Protein AF-A0A813JYN5-F1 (afdb_monomer_lite)

Foldseek 3Di:
DDDDDDDDDDDDDDDDPDPDDDDPPPPVVVQVPADPVRVVVVVVVVVVVVVVVVVVVVVLVVVLCDLQQDPPRDGQAADDLVLLLVVLLLVLVLLCVQPVDPVCSDLVNVVVVLPPVVPQWHALVSVVCCVCPVSVQDCVRQNPSSSSNNQCNLPVVSPNIHHPVSSVVSNVSNVVVCVVVPCVVVVVVVVVVVVVVVVVVVVVVVVVVVVVVVVVVVVVVVVVVVVVVVVVVVVVVVVVVPPDDDDDPDDDDD

Sequence (254 aa):
MEVTVLPKSQGHPFQLPNLSSHGRASSALQSEFSSPGRRALLRKREKSMKMSAQLKAESRERLNHRLFEGADGQTPRVATLTEVEHVAELLQRRTNEIILDPRARGWYKMFVNLDDDCSGKITYWELEDMVRNELALPRNQFPDEQLQAIWRALDADKSGLISCGEFGHFMRMGLKSTAVASNWKQKAFKASQARAAQIREERFRLQADRNSSMETDMASKRNNASTMHSVSVGQMSSRSSDKQAWRSPRAYIF

Structure (mmCIF, N/CA/C/O backbone):
data_AF-A0A813JYN5-F1
#
_entry.id   AF-A0A813JYN5-F1
#
loop_
_atom_site.group_PDB
_atom_site.id
_atom_site.type_symbol
_atom_site.label_atom_id
_atom_site.label_alt_id
_atom_site.label_comp_id
_atom_site.label_asym_id
_atom_site.label_entity_id
_atom_site.label_seq_id
_atom_site.pdbx_PDB_ins_code
_atom_site.Cartn_x
_atom_site.Cartn_y
_atom_site.Cartn_z
_atom_site.occupancy
_atom_site.B_iso_or_equiv
_atom_site.auth_seq_id
_atom_site.auth_comp_id
_atom_site.auth_asym_id
_atom_site.auth_atom_id
_atom_site.pdbx_PDB_model_num
ATOM 1 N N . MET A 1 1 ? -44.390 -63.483 -48.215 1.00 48.44 1 MET A N 1
ATOM 2 C CA . MET A 1 1 ? -43.057 -63.056 -47.748 1.00 48.44 1 MET A CA 1
ATOM 3 C C . MET A 1 1 ? -42.826 -61.691 -48.346 1.00 48.44 1 MET A C 1
ATOM 5 O O . MET A 1 1 ? -42.470 -61.614 -49.510 1.00 48.44 1 MET A O 1
ATOM 9 N N . GLU A 1 2 ? -43.137 -60.633 -47.608 1.00 36.47 2 GLU A N 1
ATOM 10 C CA . GLU A 1 2 ? -42.970 -59.275 -48.117 1.00 36.47 2 GLU A CA 1
ATOM 11 C C . GLU A 1 2 ? -42.461 -58.372 -47.005 1.00 36.47 2 GLU A C 1
ATOM 13 O O . GLU A 1 2 ? -42.938 -58.397 -45.871 1.00 36.47 2 GLU A O 1
ATOM 18 N N . VAL A 1 3 ? -41.395 -57.670 -47.358 1.00 47.09 3 VAL A N 1
ATOM 19 C CA . VAL A 1 3 ? -40.555 -56.839 -46.514 1.00 47.09 3 VAL A CA 1
ATOM 20 C C . VAL A 1 3 ? -41.171 -55.447 -46.531 1.00 47.09 3 VAL A C 1
ATOM 22 O O . VAL A 1 3 ? -41.060 -54.746 -47.534 1.00 47.09 3 VAL A O 1
ATOM 25 N N . THR A 1 4 ? -41.838 -55.040 -45.451 1.00 42.31 4 THR A N 1
ATOM 26 C CA . THR A 1 4 ? -42.444 -53.704 -45.390 1.00 42.31 4 THR A CA 1
ATOM 27 C C . THR A 1 4 ? -41.471 -52.703 -44.780 1.00 42.31 4 THR A C 1
ATOM 29 O O . THR A 1 4 ? -41.137 -52.734 -43.597 1.00 42.31 4 THR A O 1
ATOM 32 N N . VAL A 1 5 ? -41.005 -51.830 -45.663 1.00 46.91 5 VAL A N 1
ATOM 33 C CA . VAL A 1 5 ? -40.042 -50.749 -45.481 1.00 46.91 5 VAL A CA 1
ATOM 34 C C . VAL A 1 5 ? -40.656 -49.604 -44.658 1.00 46.91 5 VAL A C 1
ATOM 36 O O . VAL A 1 5 ? -41.757 -49.143 -44.949 1.00 46.91 5 VAL A O 1
ATOM 39 N N . LEU A 1 6 ? -39.925 -49.122 -43.648 1.00 46.25 6 LEU A N 1
ATOM 40 C CA . LEU A 1 6 ? -40.243 -47.921 -42.859 1.00 46.25 6 LEU A CA 1
ATOM 41 C C . LEU A 1 6 ? -40.108 -46.637 -43.708 1.00 46.25 6 LEU A C 1
ATOM 43 O O . LEU A 1 6 ? -39.072 -46.460 -44.358 1.00 46.25 6 LEU A O 1
ATOM 47 N N . PRO A 1 7 ? -41.069 -45.692 -43.669 1.00 50.22 7 PRO A N 1
ATOM 48 C CA . PRO A 1 7 ? -40.918 -44.408 -44.341 1.00 50.22 7 PRO A CA 1
ATOM 49 C C . PRO A 1 7 ? -40.158 -43.377 -43.489 1.00 50.22 7 PRO A C 1
ATOM 51 O O . PRO A 1 7 ? -40.352 -43.239 -42.281 1.00 50.22 7 PRO A O 1
ATOM 54 N N . LYS A 1 8 ? -39.294 -42.623 -44.177 1.00 41.41 8 LYS A N 1
ATOM 55 C CA . LYS A 1 8 ? -38.496 -41.490 -43.690 1.00 41.41 8 LYS A CA 1
ATOM 56 C C . LYS A 1 8 ? -39.400 -40.329 -43.248 1.00 41.41 8 LYS A C 1
ATOM 58 O O . LYS A 1 8 ? -40.137 -39.794 -44.072 1.00 41.41 8 LYS A O 1
ATOM 63 N N . SER A 1 9 ? -39.271 -39.882 -41.997 1.00 42.84 9 SER A N 1
ATOM 64 C CA . SER A 1 9 ? -39.820 -38.599 -41.532 1.00 42.84 9 SER A CA 1
ATOM 65 C C . SER A 1 9 ? -38.745 -37.518 -41.609 1.00 42.84 9 SER A C 1
ATOM 67 O O . SER A 1 9 ? -37.647 -37.672 -41.077 1.00 42.84 9 SER A O 1
ATOM 69 N N . GLN A 1 10 ? -39.077 -36.441 -42.311 1.00 43.34 10 GLN A N 1
ATOM 70 C CA . GLN A 1 10 ? -38.223 -35.299 -42.604 1.00 43.34 10 GLN A CA 1
ATOM 71 C C . GLN A 1 10 ? -37.888 -34.495 -41.339 1.00 43.34 10 GLN A C 1
ATOM 73 O O . GLN A 1 10 ? -38.741 -34.274 -40.481 1.00 43.34 10 GLN A O 1
ATOM 78 N N . GLY A 1 11 ? -36.632 -34.054 -41.237 1.00 37.22 11 GLY A N 1
ATOM 79 C CA . GLY A 1 11 ? -36.165 -33.159 -40.186 1.00 37.22 11 GLY A CA 1
ATOM 80 C C . GLY A 1 11 ? -36.547 -31.711 -40.481 1.00 37.22 11 GLY A C 1
ATOM 81 O O . GLY A 1 11 ? -36.094 -31.140 -41.470 1.00 37.22 11 GLY A O 1
ATOM 82 N N . HIS A 1 12 ? -37.332 -31.110 -39.589 1.00 44.19 12 HIS A N 1
ATOM 83 C CA . HIS A 1 12 ? -37.412 -29.659 -39.438 1.00 44.19 12 HIS A CA 1
ATOM 84 C C . HIS A 1 12 ? -36.363 -29.206 -38.406 1.00 44.19 12 HIS A C 1
ATOM 86 O O . HIS A 1 12 ? -36.258 -29.828 -37.346 1.00 44.19 12 HIS A O 1
ATOM 92 N N . PRO A 1 13 ? -35.578 -28.145 -38.672 1.00 41.09 13 PRO A N 1
ATOM 93 C CA . PRO A 1 13 ? -34.574 -27.668 -37.731 1.00 41.09 13 PRO A CA 1
ATOM 94 C C . PRO A 1 13 ? -35.253 -26.983 -36.541 1.00 41.09 13 PRO A C 1
ATOM 96 O O . PRO A 1 13 ? -35.897 -25.945 -36.682 1.00 41.09 13 PRO A O 1
ATOM 99 N N . PHE A 1 14 ? -35.098 -27.576 -35.357 1.00 37.72 14 PHE A N 1
ATOM 100 C CA . PHE A 1 14 ? -35.509 -26.987 -34.087 1.00 37.72 14 PHE A CA 1
ATOM 101 C C . PHE A 1 14 ? -34.588 -25.797 -33.793 1.00 37.72 14 PHE A C 1
ATOM 103 O O . PHE A 1 14 ? -33.414 -25.951 -33.452 1.00 37.72 14 PHE A O 1
ATOM 110 N N . GLN A 1 15 ? -35.107 -24.594 -34.003 1.00 38.34 15 GLN A N 1
ATOM 111 C CA . GLN A 1 15 ? -34.400 -23.347 -33.762 1.00 38.34 15 GLN A CA 1
ATOM 112 C C . GLN A 1 15 ? -34.325 -23.117 -32.247 1.00 38.34 15 GLN A C 1
ATOM 114 O O . GLN A 1 15 ? -35.337 -22.868 -31.594 1.00 38.34 15 GLN A O 1
ATOM 119 N N . LEU A 1 16 ? -33.129 -23.260 -31.672 1.00 40.00 16 LEU A N 1
ATOM 120 C CA . LEU A 1 16 ? -32.879 -22.978 -30.258 1.00 40.00 16 LEU A CA 1
ATOM 121 C C . LEU A 1 16 ? -33.075 -21.474 -29.994 1.00 40.00 16 LEU A C 1
ATOM 123 O O . LEU A 1 16 ? -32.484 -20.661 -30.714 1.00 40.00 16 LEU A O 1
ATOM 127 N N . PRO A 1 17 ? -33.847 -21.063 -28.973 1.00 37.84 17 PRO A N 1
ATOM 128 C CA . PRO A 1 17 ? -33.894 -19.666 -28.583 1.00 37.84 17 PRO A CA 1
ATOM 129 C C . PRO A 1 17 ? -32.545 -19.246 -27.986 1.00 37.84 17 PRO A C 1
ATOM 131 O O . PRO A 1 17 ? -32.031 -19.834 -27.035 1.00 37.84 17 PRO A O 1
ATOM 134 N N . ASN A 1 18 ? -31.985 -18.207 -28.597 1.00 36.59 18 ASN A N 1
ATOM 135 C CA . ASN A 1 18 ? -30.793 -17.473 -28.200 1.00 36.59 18 ASN A CA 1
ATOM 136 C C . ASN A 1 18 ? -30.933 -16.946 -26.758 1.00 36.59 18 ASN A C 1
ATOM 138 O O . ASN A 1 18 ? -31.608 -15.946 -26.522 1.00 36.59 18 ASN A O 1
ATOM 142 N N . LEU A 1 19 ? -30.294 -17.612 -25.793 1.00 36.47 19 LEU A N 1
ATOM 143 C CA . LEU A 1 19 ? -30.112 -17.101 -24.433 1.00 36.47 19 LEU A CA 1
ATOM 144 C C . LEU A 1 19 ? -28.848 -16.239 -24.389 1.00 36.47 19 LEU A C 1
ATOM 146 O O . LEU A 1 19 ? -27.790 -16.664 -23.928 1.00 36.47 19 LEU A O 1
ATOM 150 N N . SER A 1 20 ? -28.974 -15.006 -24.874 1.00 42.53 20 SER A N 1
ATOM 151 C CA . SER A 1 20 ? -28.031 -13.934 -24.579 1.00 42.53 20 SER A CA 1
ATOM 152 C C . SER A 1 20 ? -28.753 -12.821 -23.832 1.00 42.53 20 SER A C 1
ATOM 154 O O . SER A 1 20 ? -29.852 -12.409 -24.202 1.00 42.53 20 SER A O 1
ATOM 156 N N . SER A 1 21 ? -28.079 -12.322 -22.797 1.00 47.38 21 SER A N 1
ATOM 157 C CA . SER A 1 21 ? -28.520 -11.343 -21.802 1.00 47.38 21 SER A CA 1
ATOM 158 C C . SER A 1 21 ? -29.489 -11.907 -20.761 1.00 47.38 21 SER A C 1
ATOM 160 O O . SER A 1 21 ? -30.590 -12.294 -21.101 1.00 47.38 21 SER A O 1
ATOM 162 N N . HIS A 1 22 ? -29.074 -11.938 -19.490 1.00 42.53 22 HIS A N 1
ATOM 163 C CA . HIS A 1 22 ? -29.887 -11.668 -18.285 1.00 42.53 22 HIS A CA 1
ATOM 164 C C . HIS A 1 22 ? -29.014 -11.902 -17.037 1.00 42.53 22 HIS A C 1
ATOM 166 O O . HIS A 1 22 ? -29.132 -12.897 -16.331 1.00 42.53 22 HIS A O 1
ATOM 172 N N . GLY A 1 23 ? -28.092 -10.969 -16.773 1.00 41.44 23 GLY A N 1
ATOM 173 C CA . GLY A 1 23 ? -27.209 -11.006 -15.596 1.00 41.44 23 GLY A CA 1
ATOM 174 C C . GLY A 1 23 ? -27.551 -10.002 -14.490 1.00 41.44 23 GLY A C 1
ATOM 175 O O . GLY A 1 23 ? -26.866 -9.971 -13.475 1.00 41.44 23 GLY A O 1
ATOM 176 N N . ARG A 1 24 ? -28.575 -9.151 -14.657 1.00 43.12 24 ARG A N 1
ATOM 177 C CA . ARG A 1 24 ? -28.886 -8.087 -13.675 1.00 43.12 24 ARG A CA 1
ATOM 178 C C . ARG A 1 24 ? -30.351 -7.972 -13.236 1.00 43.12 24 ARG A C 1
ATOM 180 O O . ARG A 1 24 ? -30.615 -7.246 -12.288 1.00 43.12 24 ARG A O 1
ATOM 187 N N . ALA A 1 25 ? -31.282 -8.718 -13.835 1.00 39.19 25 ALA A N 1
ATOM 188 C CA . ALA A 1 25 ? -32.714 -8.631 -13.506 1.00 39.19 25 ALA A CA 1
ATOM 189 C C . ALA A 1 25 ? -33.228 -9.705 -12.514 1.00 39.19 25 ALA A C 1
ATOM 191 O O . ALA A 1 25 ? -34.355 -9.608 -12.039 1.00 39.19 25 ALA A O 1
ATOM 192 N N . SER A 1 26 ? -32.423 -10.715 -12.154 1.00 49.56 26 SER A N 1
ATOM 193 C CA . SER A 1 26 ? -32.916 -11.883 -11.391 1.00 49.56 26 SER A CA 1
ATOM 194 C C . SER A 1 26 ? -33.069 -11.686 -9.877 1.00 49.56 26 SER A C 1
ATOM 196 O O . SER A 1 26 ? -33.743 -12.486 -9.237 1.00 49.56 26 SER A O 1
ATOM 198 N N . SER A 1 27 ? -32.468 -10.654 -9.277 1.00 50.06 27 SER A N 1
ATOM 199 C CA . SER A 1 27 ? -32.518 -10.464 -7.814 1.00 50.06 27 SER A CA 1
ATOM 200 C C . SER A 1 27 ? -33.866 -9.898 -7.338 1.00 50.06 27 SER A C 1
ATOM 202 O O . SER A 1 27 ? -34.451 -10.391 -6.375 1.00 50.06 27 SER A O 1
ATOM 204 N N . ALA A 1 28 ? -34.409 -8.910 -8.058 1.00 47.31 28 ALA A N 1
ATOM 205 C CA . ALA A 1 28 ? -35.655 -8.238 -7.683 1.00 47.31 28 ALA A CA 1
ATOM 206 C C . ALA A 1 28 ? -36.893 -9.140 -7.863 1.00 47.31 28 ALA A C 1
ATOM 208 O O . ALA A 1 28 ? -37.736 -9.211 -6.968 1.00 47.31 28 ALA A O 1
ATOM 209 N N . LEU A 1 29 ? -36.953 -9.909 -8.957 1.00 44.16 29 LEU A N 1
ATOM 210 C CA . LEU A 1 29 ? -38.093 -10.778 -9.284 1.00 44.16 29 LEU A CA 1
ATOM 211 C C . LEU A 1 29 ? -38.190 -12.038 -8.402 1.00 44.16 29 LEU A C 1
ATOM 213 O O . LEU A 1 29 ? -39.269 -12.598 -8.245 1.00 44.16 29 LEU A O 1
ATOM 217 N N . GLN A 1 30 ? -37.101 -12.473 -7.755 1.00 52.44 30 GLN A N 1
ATOM 218 C CA . GLN A 1 30 ? -37.152 -13.583 -6.786 1.00 52.44 30 GLN A CA 1
ATOM 219 C C . GLN A 1 30 ? -37.757 -13.182 -5.431 1.00 52.44 30 GLN A C 1
ATOM 221 O O . GLN A 1 30 ? -38.152 -14.052 -4.650 1.00 52.44 30 GLN A O 1
ATOM 226 N N . SER A 1 31 ? -37.821 -11.881 -5.130 1.00 53.69 31 SER A N 1
ATOM 227 C CA . SER A 1 31 ? -38.321 -11.379 -3.847 1.00 53.69 31 SER A CA 1
ATOM 228 C C . SER A 1 31 ? -39.855 -11.362 -3.758 1.00 53.69 31 SER A C 1
ATOM 230 O O . SER A 1 31 ? -40.397 -11.565 -2.668 1.00 53.69 31 SER A O 1
ATOM 232 N N . GLU A 1 32 ? -40.547 -11.207 -4.894 1.00 53.12 32 GLU A N 1
ATOM 233 C CA . GLU A 1 32 ? -42.015 -11.165 -4.974 1.00 53.12 32 GLU A CA 1
ATOM 234 C C . GLU A 1 32 ? -42.666 -12.545 -4.790 1.00 53.12 32 GLU A C 1
ATOM 236 O O . GLU A 1 32 ? -43.748 -12.637 -4.218 1.00 53.12 32 GLU A O 1
ATOM 241 N N . PHE A 1 33 ? -41.966 -13.629 -5.144 1.00 55.62 33 PHE A N 1
ATOM 242 C CA . PHE A 1 33 ? -42.436 -15.018 -4.990 1.00 55.62 33 PHE A CA 1
ATOM 243 C C . PHE A 1 33 ? -41.867 -15.735 -3.750 1.00 55.62 33 PHE A C 1
ATOM 245 O O . PHE A 1 33 ? -41.884 -16.963 -3.644 1.00 55.62 33 PHE A O 1
ATOM 252 N N . SER A 1 34 ? -41.318 -14.985 -2.794 1.00 69.62 34 SER A N 1
ATOM 253 C CA . SER A 1 34 ? -40.669 -15.540 -1.605 1.00 69.62 34 SER A CA 1
ATOM 254 C C . SER A 1 34 ? -41.696 -15.846 -0.506 1.00 69.62 34 SER A C 1
ATOM 256 O O . SER A 1 34 ? -42.469 -14.972 -0.112 1.00 69.62 34 SER A O 1
ATOM 258 N N . SER A 1 35 ? -41.709 -17.080 0.017 1.00 83.69 35 SER A N 1
ATOM 259 C CA . SER A 1 35 ? -42.654 -17.487 1.070 1.00 83.69 35 SER A CA 1
ATOM 260 C C . SER A 1 35 ? -42.535 -16.602 2.325 1.00 83.69 35 SER A C 1
ATOM 262 O O . SER A 1 35 ? -41.452 -16.068 2.597 1.00 83.69 35 SER A O 1
ATOM 264 N N . PRO A 1 36 ? -43.596 -16.458 3.145 1.00 81.75 36 PRO A N 1
ATOM 265 C CA . PRO A 1 36 ? -43.546 -15.650 4.367 1.00 81.75 36 PRO A CA 1
ATOM 266 C C . PRO A 1 36 ? -42.364 -16.000 5.288 1.00 81.75 36 PRO A C 1
ATOM 268 O O . PRO A 1 36 ? -41.694 -15.102 5.802 1.00 81.75 36 PRO A O 1
ATOM 271 N N . GLY A 1 37 ? -42.034 -17.292 5.418 1.00 84.62 37 GLY A N 1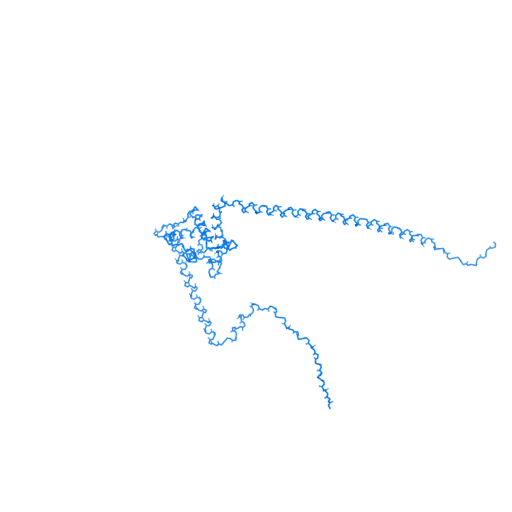
ATOM 272 C CA . GLY A 1 37 ? -40.867 -17.764 6.172 1.00 84.62 37 GLY A CA 1
ATOM 273 C C . GLY A 1 37 ? -39.528 -17.352 5.550 1.00 84.62 37 GLY A C 1
ATOM 274 O O . GLY A 1 37 ? -38.630 -16.892 6.257 1.00 84.62 37 GLY A O 1
ATOM 275 N N . ARG A 1 38 ? -39.396 -17.422 4.217 1.00 82.38 38 ARG A N 1
ATOM 276 C CA . ARG A 1 38 ? -38.187 -16.977 3.502 1.00 82.38 38 ARG A CA 1
ATOM 277 C C . ARG A 1 38 ? -38.001 -15.460 3.610 1.00 82.38 38 ARG A C 1
ATOM 279 O O . ARG A 1 38 ? -36.885 -15.002 3.847 1.00 82.38 38 ARG A O 1
ATOM 286 N N . ARG A 1 39 ? -39.083 -14.675 3.547 1.00 83.75 39 ARG A N 1
ATOM 287 C CA . ARG A 1 39 ? -39.059 -13.215 3.776 1.00 83.75 39 ARG A CA 1
ATOM 288 C C . ARG A 1 39 ? -38.654 -12.865 5.212 1.00 83.75 39 ARG A C 1
ATOM 290 O O . ARG A 1 39 ? -37.875 -11.934 5.412 1.00 83.75 39 ARG A O 1
ATOM 297 N N . ALA A 1 40 ? -39.130 -13.614 6.208 1.00 85.12 40 ALA A N 1
ATOM 298 C CA . ALA A 1 40 ? -38.732 -13.428 7.604 1.00 85.12 40 ALA A CA 1
ATOM 299 C C . ALA A 1 40 ? -37.234 -13.717 7.829 1.00 85.12 40 ALA A C 1
ATOM 301 O O . ALA A 1 40 ? -36.549 -12.925 8.480 1.00 85.12 40 ALA A O 1
ATOM 302 N N . LEU A 1 41 ? -36.702 -14.793 7.236 1.00 85.31 41 LEU A N 1
ATOM 303 C CA . LEU A 1 41 ? -35.271 -15.120 7.281 1.00 85.31 41 LEU A CA 1
ATOM 304 C C . LEU A 1 41 ? -34.404 -14.044 6.613 1.00 85.31 41 LEU A C 1
ATOM 306 O O . LEU A 1 41 ? -33.387 -13.649 7.182 1.00 85.31 41 LEU A O 1
ATOM 310 N N . LEU A 1 42 ? -34.820 -13.526 5.452 1.00 86.69 42 LEU A N 1
ATOM 311 C CA . LEU A 1 42 ? -34.117 -12.435 4.768 1.00 86.69 42 LEU A CA 1
ATOM 312 C C . LEU A 1 42 ? -34.062 -11.171 5.632 1.00 86.69 42 LEU A C 1
ATOM 314 O O . LEU A 1 42 ? -32.981 -10.630 5.834 1.00 86.69 42 LEU A O 1
ATOM 318 N N . ARG A 1 43 ? -35.184 -10.765 6.244 1.00 88.81 43 ARG A N 1
ATOM 319 C CA . ARG A 1 43 ? -35.217 -9.627 7.183 1.00 88.81 43 ARG A CA 1
ATOM 320 C C . ARG A 1 43 ? -34.300 -9.841 8.387 1.00 88.81 43 ARG A C 1
ATOM 322 O O . ARG A 1 43 ? -33.628 -8.904 8.813 1.00 88.81 43 ARG A O 1
ATOM 329 N N . LYS A 1 44 ? -34.257 -11.057 8.949 1.00 90.88 44 LYS A N 1
ATOM 330 C CA . LYS A 1 44 ? -33.351 -11.392 10.062 1.00 90.88 44 LYS A CA 1
ATOM 331 C C . LYS A 1 44 ? -31.887 -11.287 9.627 1.00 90.88 44 LYS A C 1
ATOM 333 O O . LYS A 1 44 ? -31.093 -10.683 10.343 1.00 90.88 44 LYS A O 1
ATOM 338 N N . ARG A 1 45 ? -31.545 -11.811 8.445 1.00 88.56 45 ARG A N 1
ATOM 339 C CA . ARG A 1 45 ? -30.198 -11.719 7.863 1.00 88.56 45 ARG A CA 1
ATOM 340 C C . ARG A 1 45 ? -29.808 -10.270 7.590 1.00 88.56 45 ARG A C 1
ATOM 342 O O . ARG A 1 45 ? -28.733 -9.863 7.999 1.00 88.56 45 ARG A O 1
ATOM 349 N N . GLU A 1 46 ? -30.679 -9.478 6.972 1.00 87.94 46 GLU A N 1
ATOM 350 C CA . GLU A 1 46 ? -30.448 -8.050 6.727 1.00 87.94 46 GLU A CA 1
ATOM 351 C C . GLU A 1 46 ? -30.229 -7.271 8.020 1.00 87.94 46 GLU A C 1
ATOM 353 O O . GLU A 1 46 ? -29.267 -6.513 8.112 1.00 87.94 46 GLU A O 1
ATOM 358 N N . LYS A 1 47 ? -31.078 -7.476 9.037 1.00 89.12 47 LYS A N 1
ATOM 359 C CA . LYS A 1 47 ? -30.892 -6.856 10.357 1.00 89.12 47 LYS A CA 1
ATOM 360 C C . LYS A 1 47 ? -29.557 -7.258 10.979 1.00 89.12 47 LYS A C 1
ATOM 362 O O . LYS A 1 47 ? -28.836 -6.392 11.458 1.00 89.12 47 LYS A O 1
ATOM 367 N N . SER A 1 48 ? -29.209 -8.544 10.930 1.00 87.88 48 SER A N 1
ATOM 368 C CA . SER A 1 48 ? -27.933 -9.046 11.446 1.00 87.88 48 SER A CA 1
ATOM 369 C C . SER A 1 48 ? -26.737 -8.451 10.698 1.00 87.88 48 SER A C 1
ATOM 371 O O . SER A 1 48 ? -25.772 -8.042 11.335 1.00 87.88 48 SER A O 1
ATOM 373 N N . MET A 1 49 ? -26.802 -8.360 9.365 1.00 85.19 49 MET A N 1
ATOM 374 C CA . MET A 1 49 ? -25.752 -7.752 8.541 1.00 85.19 49 MET A CA 1
ATOM 375 C C . MET A 1 49 ? -25.596 -6.267 8.872 1.00 85.19 49 MET A C 1
ATOM 377 O O . MET A 1 49 ? -24.484 -5.832 9.152 1.00 85.19 49 MET A O 1
ATOM 381 N N . LYS A 1 50 ? -26.699 -5.509 8.936 1.00 84.88 50 LYS A N 1
ATOM 382 C CA . LYS A 1 50 ? -26.684 -4.087 9.317 1.00 84.88 50 LYS A CA 1
ATOM 383 C C . LYS A 1 50 ? -26.101 -3.866 10.712 1.00 84.88 50 LYS A C 1
ATOM 385 O O . LYS A 1 50 ? -25.238 -3.011 10.863 1.00 84.88 50 LYS A O 1
ATOM 390 N N . MET A 1 51 ? -26.516 -4.668 11.694 1.00 84.50 51 MET A N 1
ATOM 391 C CA . MET A 1 51 ? -25.981 -4.602 13.056 1.00 84.50 51 MET A CA 1
ATOM 392 C C . MET A 1 51 ? -24.476 -4.891 13.074 1.00 84.50 51 MET A C 1
ATOM 394 O O . MET A 1 51 ? -23.707 -4.138 13.659 1.00 84.50 51 MET A O 1
ATOM 398 N N . SER A 1 52 ? -24.037 -5.951 12.388 1.00 81.44 52 SER A N 1
ATOM 399 C CA . SER A 1 52 ? -22.612 -6.292 12.308 1.00 81.44 52 SER A CA 1
ATOM 400 C C . SER A 1 52 ? -21.786 -5.200 11.621 1.00 81.44 52 SER A C 1
ATOM 402 O O . SER A 1 52 ? -20.689 -4.890 12.075 1.00 81.44 52 SER A O 1
ATOM 404 N N . ALA A 1 53 ? -22.324 -4.569 10.573 1.00 80.50 53 ALA A N 1
ATOM 405 C CA . ALA A 1 53 ? -21.677 -3.465 9.875 1.00 80.50 53 ALA A CA 1
ATOM 406 C C . ALA A 1 53 ? -21.568 -2.214 10.761 1.00 80.50 53 ALA A C 1
ATOM 408 O O . ALA A 1 53 ? -20.518 -1.578 10.775 1.00 80.50 53 ALA A O 1
ATOM 409 N N . GLN A 1 54 ? -22.610 -1.895 11.538 1.00 83.81 54 GLN A N 1
ATOM 410 C CA . GLN A 1 54 ? -22.571 -0.806 12.520 1.00 83.81 54 GLN A CA 1
ATOM 411 C C . GLN A 1 54 ? -21.521 -1.054 13.600 1.00 83.81 54 GLN A C 1
ATOM 413 O O . GLN A 1 54 ? -20.702 -0.177 13.849 1.00 83.81 54 GLN A O 1
ATOM 418 N N . LEU A 1 55 ? -21.491 -2.255 14.183 1.00 84.69 55 LEU A N 1
ATOM 419 C CA . LEU A 1 55 ? -20.494 -2.610 15.194 1.00 84.69 55 LEU A CA 1
ATOM 420 C C . LEU A 1 55 ? -19.069 -2.516 14.640 1.00 84.69 55 LEU A C 1
ATOM 422 O O . LEU A 1 55 ? -18.197 -1.943 15.283 1.00 84.69 55 LEU A O 1
ATOM 426 N N . LYS A 1 56 ? -18.828 -3.021 13.423 1.00 80.81 56 LYS A N 1
ATOM 427 C CA . LYS A 1 56 ? -17.524 -2.885 12.756 1.00 80.81 56 LYS A CA 1
ATOM 428 C C . LYS A 1 56 ? -17.146 -1.420 12.530 1.00 80.81 56 LYS A C 1
ATOM 430 O O . LYS A 1 56 ? -15.998 -1.052 12.765 1.00 80.81 56 LYS A O 1
ATOM 435 N N . ALA A 1 57 ? -18.092 -0.587 12.095 1.00 81.06 57 ALA A N 1
ATOM 436 C CA . ALA A 1 57 ? -17.856 0.837 11.876 1.00 81.06 57 ALA A CA 1
ATOM 437 C C . ALA A 1 57 ? -17.528 1.575 13.183 1.00 81.06 57 ALA A C 1
ATOM 439 O O . ALA A 1 57 ? -16.580 2.354 13.213 1.00 81.06 57 ALA A O 1
ATOM 440 N N . GLU A 1 58 ? -18.248 1.275 14.262 1.00 83.88 58 GLU A N 1
ATOM 441 C CA . GLU A 1 58 ? -18.005 1.839 15.592 1.00 83.88 58 GLU A CA 1
ATOM 442 C C . GLU A 1 58 ? -16.650 1.388 16.157 1.00 83.88 58 GLU A C 1
ATOM 444 O O . GLU A 1 58 ? -15.850 2.203 16.615 1.00 83.88 58 GLU A O 1
ATOM 449 N N . SER A 1 59 ? -16.338 0.092 16.077 1.00 82.56 59 SER A N 1
ATOM 450 C CA . SER A 1 59 ? -15.025 -0.436 16.462 1.00 82.56 59 SER A CA 1
ATOM 451 C C . SER A 1 59 ? -13.891 0.212 15.667 1.00 82.56 59 SER A C 1
ATOM 453 O O . SER A 1 59 ? -12.835 0.496 16.234 1.00 82.56 59 SER A O 1
ATOM 455 N N . ARG A 1 60 ? -14.106 0.473 14.371 1.00 82.94 60 ARG A N 1
ATOM 456 C CA . ARG A 1 60 ? -13.154 1.186 13.510 1.00 82.94 60 ARG A CA 1
ATOM 457 C C . ARG A 1 60 ? -12.959 2.626 13.963 1.00 82.94 60 ARG A C 1
ATOM 459 O O . ARG A 1 60 ? -11.819 3.051 14.082 1.00 82.94 60 ARG A O 1
ATOM 466 N N . GLU A 1 61 ? -14.031 3.361 14.229 1.00 83.44 61 GLU A N 1
ATOM 467 C CA . GLU A 1 61 ? -13.954 4.752 14.687 1.00 83.44 61 GLU A CA 1
ATOM 468 C C . GLU A 1 61 ? -13.186 4.861 16.008 1.00 83.44 61 GLU A C 1
ATOM 470 O O . GLU A 1 61 ? -12.241 5.641 16.118 1.00 83.44 61 GLU A O 1
ATOM 475 N N . ARG A 1 62 ? -13.495 3.984 16.970 1.00 84.50 62 ARG A N 1
ATOM 476 C CA . ARG A 1 62 ? -12.759 3.893 18.239 1.00 84.50 62 ARG A CA 1
ATOM 477 C C . ARG A 1 62 ? -11.287 3.548 18.038 1.00 84.50 62 ARG A C 1
ATOM 479 O O . ARG A 1 62 ? -10.435 4.032 18.778 1.00 84.50 62 ARG A O 1
ATOM 486 N N . LEU A 1 63 ? -10.960 2.671 17.087 1.00 84.50 63 LEU A N 1
ATOM 487 C CA . LEU A 1 63 ? -9.564 2.381 16.766 1.00 84.50 63 LEU A CA 1
ATOM 488 C C . LEU A 1 63 ? -8.883 3.610 16.161 1.00 84.50 63 LEU A C 1
ATOM 490 O O . LEU A 1 63 ? -7.801 3.957 16.615 1.00 84.50 63 LEU A O 1
ATOM 494 N N . ASN A 1 64 ? -9.511 4.266 15.187 1.00 84.81 64 ASN A N 1
ATOM 495 C CA . ASN A 1 64 ? -8.947 5.439 14.530 1.00 84.81 64 ASN A CA 1
ATOM 496 C C . ASN A 1 64 ? -8.652 6.546 15.549 1.00 84.81 64 ASN A C 1
ATOM 498 O O . ASN A 1 64 ? -7.539 7.061 15.612 1.00 84.81 64 ASN A O 1
ATOM 502 N N . HIS A 1 65 ? -9.614 6.812 16.431 1.00 82.38 65 HIS A N 1
ATOM 503 C CA . HIS A 1 65 ? -9.447 7.712 17.563 1.00 82.38 65 HIS A CA 1
ATOM 504 C C . HIS A 1 65 ? -8.248 7.312 18.432 1.00 82.38 65 HIS A C 1
ATOM 506 O O . HIS A 1 65 ? -7.367 8.125 18.656 1.00 82.38 65 HIS A O 1
ATOM 512 N N . ARG A 1 66 ? -8.127 6.045 18.853 1.00 83.50 66 ARG A N 1
ATOM 513 C CA . ARG A 1 66 ? -6.965 5.574 19.640 1.00 83.50 66 ARG A CA 1
ATOM 514 C C . ARG A 1 66 ? -5.626 5.646 18.899 1.00 83.50 66 ARG A C 1
ATOM 516 O O . ARG A 1 66 ? -4.589 5.764 19.537 1.00 83.50 66 ARG A O 1
ATOM 523 N N . LEU A 1 67 ? -5.619 5.501 17.576 1.00 82.88 67 LEU A N 1
ATOM 524 C CA . LEU A 1 67 ? -4.389 5.544 16.784 1.00 82.88 67 LEU A CA 1
ATOM 525 C C . LEU A 1 67 ? -3.880 6.974 16.596 1.00 82.88 67 LEU A C 1
ATOM 527 O O . LEU A 1 67 ? -2.665 7.156 16.506 1.00 82.88 67 LEU A O 1
ATOM 531 N N . PHE A 1 68 ? -4.775 7.963 16.525 1.00 80.62 68 PHE A N 1
ATOM 532 C CA . PHE A 1 68 ? -4.428 9.363 16.260 1.00 80.62 68 PHE A CA 1
ATOM 533 C C . PHE A 1 68 ? -4.492 10.277 17.489 1.00 80.62 68 PHE A C 1
ATOM 535 O O . PHE A 1 68 ? -3.810 11.303 17.506 1.00 80.62 68 PHE A O 1
ATOM 542 N N . GLU A 1 69 ? -5.221 9.893 18.531 1.00 78.69 69 GLU A N 1
ATOM 543 C CA . GLU A 1 69 ? -5.148 10.512 19.849 1.00 78.69 69 GLU A CA 1
ATOM 544 C C . GLU A 1 69 ? -4.135 9.739 20.687 1.00 78.69 69 GLU A C 1
ATOM 546 O O . GLU A 1 69 ? -4.379 8.612 21.118 1.00 78.69 69 GLU A O 1
ATOM 551 N N . GLY A 1 70 ? -2.944 10.313 20.849 1.00 64.19 70 GLY A N 1
ATOM 552 C CA . GLY A 1 70 ? -1.916 9.693 21.672 1.00 64.19 70 GLY A CA 1
ATOM 553 C C . GLY A 1 70 ? -2.307 9.696 23.148 1.00 64.19 70 GLY A C 1
ATOM 554 O O . GLY A 1 70 ? -3.168 10.459 23.592 1.00 64.19 70 GLY A O 1
ATOM 555 N N . ALA A 1 71 ? -1.651 8.832 23.919 1.00 63.47 71 ALA A N 1
ATOM 556 C CA . ALA A 1 71 ? -1.770 8.865 25.368 1.00 63.47 71 ALA A CA 1
ATOM 557 C C . ALA A 1 71 ? -1.306 10.237 25.894 1.00 63.47 71 ALA A C 1
ATOM 559 O O . ALA A 1 71 ? -0.316 10.798 25.418 1.00 63.47 71 ALA A O 1
ATOM 560 N N . ASP A 1 72 ? -2.048 10.786 26.855 1.00 67.44 72 ASP A N 1
ATOM 561 C CA . ASP A 1 72 ? -1.664 11.973 27.628 1.00 67.44 72 ASP A CA 1
ATOM 562 C C . ASP A 1 72 ? -1.465 13.267 26.810 1.00 67.44 72 ASP A C 1
ATOM 564 O O . ASP A 1 72 ? -0.710 14.159 27.198 1.00 67.44 72 ASP A O 1
ATOM 568 N N . GLY A 1 73 ? -2.148 13.392 25.664 1.00 66.44 73 GLY A N 1
ATOM 569 C CA . GLY A 1 73 ? -2.104 14.595 24.822 1.00 66.44 73 GLY A CA 1
ATOM 570 C C . GLY A 1 73 ? -0.826 14.739 23.989 1.00 66.44 73 GLY A C 1
ATOM 571 O O . GLY A 1 73 ? -0.635 15.760 23.326 1.00 66.44 73 GLY A O 1
ATOM 572 N N . GLN A 1 74 ? 0.043 13.725 23.982 1.00 71.19 74 GLN A N 1
ATOM 573 C CA . GLN A 1 74 ? 1.171 13.676 23.059 1.00 71.19 74 GLN A CA 1
ATOM 574 C C . GLN A 1 74 ? 0.699 13.252 21.669 1.00 71.19 74 GLN A C 1
ATOM 576 O O . GLN A 1 74 ? -0.176 12.402 21.515 1.00 71.19 74 GLN A O 1
ATOM 581 N N . THR A 1 75 ? 1.289 13.840 20.627 1.00 74.62 75 THR A N 1
ATOM 582 C CA . THR A 1 75 ? 0.999 13.393 19.261 1.00 74.62 75 THR A CA 1
ATOM 583 C C . THR A 1 75 ? 1.595 12.000 19.055 1.00 74.62 75 THR A C 1
ATOM 585 O O . THR A 1 75 ? 2.768 11.780 19.367 1.00 74.62 75 THR A O 1
ATOM 588 N N . PRO A 1 76 ? 0.810 11.027 18.565 1.00 83.88 76 PRO A N 1
ATOM 589 C CA . PR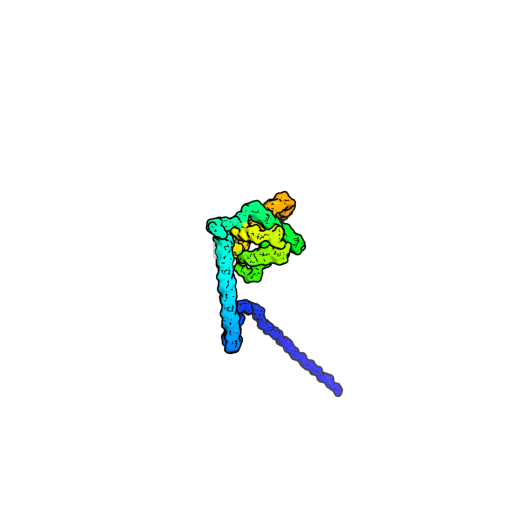O A 1 76 ? 1.308 9.674 18.405 1.00 83.88 76 PRO A CA 1
ATOM 590 C C . PRO A 1 76 ? 2.385 9.629 17.316 1.00 83.88 76 PRO A C 1
ATOM 592 O O . PRO A 1 76 ? 2.261 10.262 16.265 1.00 83.88 76 PRO A O 1
ATOM 595 N N . ARG A 1 77 ? 3.450 8.856 17.562 1.00 87.25 77 ARG A N 1
ATOM 596 C CA . ARG A 1 77 ? 4.609 8.748 16.663 1.00 87.25 77 ARG A CA 1
ATOM 597 C C . ARG A 1 77 ? 4.190 8.346 15.247 1.00 87.25 77 ARG A C 1
ATOM 599 O O . ARG A 1 77 ? 3.625 7.269 15.047 1.00 87.25 77 ARG A O 1
ATOM 606 N N . VAL A 1 78 ? 4.544 9.164 14.264 1.00 88.62 78 VAL A N 1
ATOM 607 C CA . VAL A 1 78 ? 4.433 8.843 12.833 1.00 88.62 78 VAL A CA 1
ATOM 608 C C . VAL A 1 78 ? 5.778 8.304 12.353 1.00 88.62 78 VAL A C 1
ATOM 610 O O . VAL A 1 78 ? 6.821 8.806 12.775 1.00 88.62 78 VAL A O 1
ATOM 613 N N . ALA A 1 79 ? 5.763 7.265 11.517 1.00 89.00 79 ALA A N 1
ATOM 614 C CA . ALA A 1 79 ? 6.993 6.700 10.976 1.00 89.00 79 ALA A CA 1
ATOM 615 C C . ALA A 1 79 ? 7.719 7.711 10.077 1.00 89.00 79 ALA A C 1
ATOM 617 O O . ALA A 1 79 ? 7.093 8.463 9.326 1.00 89.00 79 ALA A O 1
ATOM 618 N N . THR A 1 80 ? 9.047 7.726 10.147 1.00 88.62 80 THR A N 1
ATOM 619 C CA . THR A 1 80 ? 9.866 8.567 9.269 1.00 88.62 80 THR A CA 1
ATOM 620 C C . THR A 1 80 ? 9.869 8.019 7.841 1.00 88.62 80 THR A C 1
ATOM 622 O O . THR A 1 80 ? 9.543 6.856 7.602 1.00 88.62 80 THR A O 1
ATOM 625 N N . LEU A 1 81 ? 10.278 8.838 6.867 1.00 85.06 81 LEU A N 1
ATOM 626 C CA . LEU A 1 81 ? 10.371 8.394 5.472 1.00 85.06 81 LEU A CA 1
ATOM 627 C C . LEU A 1 81 ? 11.301 7.179 5.310 1.00 85.06 81 LEU A C 1
ATOM 629 O O . LEU A 1 81 ? 10.968 6.253 4.580 1.00 85.06 81 LEU A O 1
ATOM 633 N N . THR A 1 82 ? 12.428 7.154 6.024 1.00 84.88 82 THR A N 1
ATOM 634 C CA . THR A 1 82 ? 13.389 6.044 5.963 1.00 84.88 82 THR A CA 1
ATOM 635 C C . THR A 1 82 ? 12.821 4.764 6.569 1.00 84.88 82 THR A C 1
ATOM 637 O O . THR A 1 82 ? 13.046 3.676 6.045 1.00 84.88 82 THR A O 1
ATOM 640 N N . GLU A 1 83 ? 12.045 4.876 7.649 1.00 85.44 83 GLU A N 1
ATOM 641 C CA . GLU A 1 83 ? 11.325 3.743 8.231 1.00 85.44 83 GLU A CA 1
ATOM 642 C C . GLU A 1 83 ? 10.265 3.219 7.262 1.00 85.44 83 GLU A C 1
ATOM 644 O O . GLU A 1 83 ? 10.173 2.016 7.035 1.00 85.44 83 GLU A O 1
ATOM 649 N N . VAL A 1 84 ? 9.505 4.119 6.642 1.00 86.81 84 VAL A N 1
ATOM 650 C CA . VAL A 1 84 ? 8.504 3.792 5.624 1.00 86.81 84 VAL A CA 1
ATOM 651 C C . VAL A 1 84 ? 9.133 3.066 4.429 1.00 86.81 84 VAL A C 1
ATOM 653 O O . VAL A 1 84 ? 8.610 2.039 3.993 1.00 86.81 84 VAL A O 1
ATOM 656 N N . GLU A 1 85 ? 10.271 3.549 3.931 1.00 85.50 85 GLU A N 1
ATOM 657 C CA . GLU A 1 85 ? 11.039 2.906 2.860 1.00 85.50 85 GLU A CA 1
ATOM 658 C C . GLU A 1 85 ? 11.513 1.509 3.265 1.00 85.50 85 GLU A C 1
ATOM 660 O O . GLU A 1 85 ? 11.261 0.543 2.542 1.00 85.50 85 GLU A O 1
ATOM 665 N N . HIS A 1 86 ? 12.108 1.377 4.453 1.00 83.25 86 HIS A N 1
ATOM 666 C CA . HIS A 1 86 ? 12.600 0.098 4.958 1.00 83.25 86 HIS A CA 1
ATOM 667 C C . HIS A 1 86 ? 11.479 -0.938 5.108 1.00 83.25 86 HIS A C 1
ATOM 669 O O . HIS A 1 86 ? 11.650 -2.111 4.772 1.00 83.25 86 HIS A O 1
ATOM 675 N N . VAL A 1 87 ? 10.303 -0.521 5.583 1.00 83.81 87 VAL A N 1
ATOM 676 C CA . VAL A 1 87 ? 9.147 -1.417 5.707 1.00 83.81 87 VAL A CA 1
ATOM 677 C C . VAL A 1 87 ? 8.586 -1.783 4.337 1.00 83.81 87 VAL A C 1
ATOM 679 O O . VAL A 1 87 ? 8.284 -2.952 4.102 1.00 83.81 87 VAL A O 1
ATOM 682 N N . ALA A 1 88 ? 8.505 -0.840 3.398 1.00 86.94 88 ALA A N 1
ATOM 683 C CA . ALA A 1 88 ? 8.106 -1.147 2.026 1.00 86.94 88 ALA A CA 1
ATOM 684 C C . ALA A 1 88 ? 9.066 -2.158 1.366 1.00 86.94 88 ALA A C 1
ATOM 686 O O . ALA A 1 88 ? 8.623 -3.088 0.686 1.00 86.94 88 ALA A O 1
ATOM 687 N N . GLU A 1 89 ? 10.375 -2.030 1.600 1.00 84.12 89 GLU A N 1
ATOM 688 C CA . GLU A 1 89 ? 11.377 -3.010 1.165 1.00 84.12 89 GLU A CA 1
ATOM 689 C C . GLU A 1 89 ? 11.181 -4.376 1.823 1.00 84.12 89 GLU A C 1
ATOM 691 O O . GLU A 1 89 ? 11.218 -5.397 1.133 1.00 84.12 89 GLU A O 1
ATOM 696 N N . LEU A 1 90 ? 10.953 -4.408 3.139 1.00 83.50 90 LEU A N 1
ATOM 697 C CA . LEU A 1 90 ? 10.714 -5.634 3.896 1.00 83.50 90 LEU A CA 1
ATOM 698 C C . LEU A 1 90 ? 9.505 -6.395 3.343 1.00 83.50 90 LEU A C 1
ATOM 700 O O . LEU A 1 90 ? 9.607 -7.590 3.059 1.00 83.50 90 LEU A O 1
ATOM 704 N N . LEU A 1 91 ? 8.390 -5.694 3.132 1.00 81.88 91 LEU A N 1
ATOM 705 C CA . LEU A 1 91 ? 7.165 -6.260 2.571 1.00 81.88 91 LEU A CA 1
ATOM 706 C C . LEU A 1 91 ? 7.392 -6.772 1.147 1.00 81.88 91 LEU A C 1
ATOM 708 O O . LEU A 1 91 ? 7.005 -7.896 0.822 1.00 81.88 91 LEU A O 1
ATOM 712 N N . GLN A 1 92 ? 8.076 -5.999 0.300 1.00 81.31 92 GLN A N 1
ATOM 713 C CA . GLN A 1 92 ? 8.387 -6.416 -1.066 1.00 81.31 92 GLN A CA 1
ATOM 714 C C . GLN A 1 92 ? 9.296 -7.651 -1.093 1.00 81.31 92 GLN A C 1
ATOM 716 O O . GLN A 1 92 ? 9.066 -8.570 -1.883 1.00 81.31 92 GLN A O 1
ATOM 721 N N . ARG A 1 93 ? 10.323 -7.692 -0.238 1.00 83.50 93 ARG A N 1
ATOM 722 C CA . ARG A 1 93 ? 11.229 -8.836 -0.101 1.00 83.50 93 ARG A CA 1
ATOM 723 C C . ARG A 1 93 ? 10.463 -10.077 0.336 1.00 83.50 93 ARG A C 1
ATOM 725 O O . ARG A 1 93 ? 10.560 -11.101 -0.335 1.00 83.50 93 ARG A O 1
ATOM 732 N N . ARG A 1 94 ? 9.647 -9.968 1.385 1.00 80.94 94 ARG A N 1
ATOM 733 C CA . ARG A 1 94 ? 8.864 -11.094 1.903 1.00 80.94 94 ARG A CA 1
ATOM 734 C C . ARG A 1 94 ? 7.853 -11.611 0.881 1.00 80.94 94 ARG A C 1
ATOM 736 O O . ARG A 1 94 ? 7.752 -12.813 0.661 1.00 80.94 94 ARG A O 1
ATOM 743 N N . THR A 1 95 ? 7.197 -10.706 0.163 1.00 77.62 95 THR A N 1
ATOM 744 C CA . THR A 1 95 ? 6.302 -11.053 -0.951 1.00 77.62 95 THR A CA 1
ATOM 745 C C . THR A 1 95 ? 7.037 -11.823 -2.049 1.00 77.62 95 THR A C 1
ATOM 747 O O . THR A 1 95 ? 6.500 -12.783 -2.592 1.00 77.62 95 THR A O 1
ATOM 750 N N . ASN A 1 96 ? 8.278 -11.447 -2.374 1.00 80.19 96 ASN A N 1
ATOM 751 C CA . ASN A 1 96 ? 9.078 -12.157 -3.377 1.00 80.19 96 ASN A CA 1
ATOM 752 C C . ASN A 1 96 ? 9.493 -13.567 -2.923 1.00 80.19 96 ASN A C 1
ATOM 754 O O . ASN A 1 96 ? 9.663 -14.437 -3.778 1.00 80.19 96 ASN A O 1
ATOM 758 N N . GLU A 1 97 ? 9.685 -13.774 -1.618 1.00 80.88 97 GLU A N 1
ATOM 759 C CA . GLU A 1 97 ? 10.014 -15.077 -1.024 1.00 80.88 97 GLU A CA 1
ATOM 760 C C . GLU A 1 97 ? 8.803 -16.021 -1.023 1.00 80.88 97 GLU A C 1
ATOM 762 O O . GLU A 1 97 ? 8.950 -17.200 -1.332 1.00 80.88 97 GLU A O 1
ATOM 767 N N . ILE A 1 98 ? 7.610 -15.506 -0.704 1.00 77.12 98 ILE A N 1
ATOM 768 C CA . ILE A 1 98 ? 6.377 -16.304 -0.601 1.00 77.12 98 ILE A CA 1
ATOM 769 C C . ILE A 1 98 ? 5.762 -16.552 -1.984 1.00 77.12 98 ILE A C 1
ATOM 771 O O . ILE A 1 98 ? 5.396 -17.675 -2.329 1.00 77.12 98 ILE A O 1
ATOM 775 N N . ILE A 1 99 ? 5.664 -15.510 -2.813 1.00 76.38 99 ILE A N 1
ATOM 776 C CA . ILE A 1 99 ? 5.039 -15.590 -4.134 1.00 76.38 99 ILE A CA 1
ATOM 777 C C . ILE A 1 99 ? 6.113 -15.927 -5.167 1.00 76.38 99 ILE A C 1
ATOM 779 O O . ILE A 1 99 ? 6.861 -15.064 -5.627 1.00 76.38 99 ILE A O 1
ATOM 783 N N . LEU A 1 100 ? 6.189 -17.194 -5.575 1.00 74.62 100 LEU A N 1
ATOM 784 C CA . LEU A 1 100 ? 7.211 -17.667 -6.515 1.00 74.62 100 LEU A CA 1
ATOM 785 C C . LEU A 1 100 ? 7.019 -17.143 -7.949 1.00 74.62 100 LEU A C 1
ATOM 787 O O . LEU A 1 100 ? 8.013 -16.890 -8.628 1.00 74.62 100 LEU A O 1
ATOM 791 N N . ASP A 1 101 ? 5.780 -16.929 -8.409 1.00 76.62 101 ASP A N 1
ATOM 792 C CA . ASP A 1 101 ? 5.505 -16.425 -9.763 1.00 76.62 101 ASP A CA 1
ATOM 793 C C . ASP A 1 101 ? 5.784 -14.910 -9.874 1.00 76.62 101 ASP A C 1
ATOM 795 O O . ASP A 1 101 ? 5.061 -14.102 -9.283 1.00 76.62 101 ASP A O 1
ATOM 799 N N . PRO A 1 102 ? 6.758 -14.468 -10.696 1.00 73.62 102 PRO A N 1
ATOM 800 C CA . PRO A 1 102 ? 7.045 -13.051 -10.896 1.00 73.62 102 PRO A CA 1
ATOM 801 C C . PRO A 1 102 ? 5.867 -12.231 -11.434 1.00 73.62 102 PRO A C 1
ATOM 803 O O . PRO A 1 102 ? 5.793 -11.032 -11.167 1.00 73.62 102 PRO A O 1
ATOM 806 N N . ARG A 1 103 ? 4.937 -12.848 -12.177 1.00 74.06 103 ARG A N 1
ATOM 807 C CA . ARG A 1 103 ? 3.731 -12.178 -12.693 1.00 74.06 103 ARG A CA 1
ATOM 808 C C . ARG A 1 103 ? 2.673 -11.982 -11.607 1.00 74.06 103 ARG A C 1
ATOM 810 O O . ARG A 1 103 ? 1.742 -11.195 -11.795 1.00 74.06 103 ARG A O 1
ATOM 817 N N . ALA A 1 104 ? 2.794 -12.676 -10.478 1.00 71.06 104 ALA A N 1
ATOM 818 C CA . ALA A 1 104 ? 1.925 -12.539 -9.316 1.00 71.06 104 ALA A CA 1
ATOM 819 C C . ALA A 1 104 ? 2.436 -11.513 -8.284 1.00 71.06 104 ALA A C 1
ATOM 821 O O . ALA A 1 104 ? 1.647 -11.029 -7.484 1.00 71.06 104 ALA A O 1
ATOM 822 N N . ARG A 1 105 ? 3.699 -11.070 -8.375 1.00 74.75 105 ARG A N 1
ATOM 823 C CA . ARG A 1 105 ? 4.354 -10.125 -7.437 1.00 74.75 105 ARG A CA 1
ATOM 824 C C . ARG A 1 105 ? 4.000 -8.643 -7.635 1.00 74.75 105 ARG A C 1
ATOM 826 O O . ARG A 1 105 ? 4.769 -7.758 -7.261 1.00 74.75 105 ARG A O 1
ATOM 833 N N . GLY A 1 106 ? 2.886 -8.339 -8.294 1.00 80.25 106 GLY A N 1
ATOM 834 C CA . GLY A 1 106 ? 2.468 -6.952 -8.491 1.00 80.25 106 GLY A CA 1
ATOM 835 C C . GLY A 1 106 ? 1.935 -6.362 -7.187 1.00 80.25 106 GLY A C 1
ATOM 836 O O . GLY A 1 106 ? 1.069 -6.974 -6.573 1.00 80.25 106 GLY A O 1
ATOM 837 N N . TRP A 1 107 ? 2.369 -5.156 -6.804 1.00 85.69 107 TRP A N 1
ATOM 838 C CA . TRP A 1 107 ? 1.854 -4.467 -5.607 1.00 85.69 107 TRP A CA 1
ATOM 839 C C . TRP A 1 107 ? 0.318 -4.374 -5.600 1.00 85.69 107 TRP A C 1
ATOM 841 O O . TRP A 1 107 ? -0.305 -4.483 -4.553 1.00 85.69 107 TRP A O 1
ATOM 851 N N . TYR A 1 108 ? -0.304 -4.238 -6.777 1.00 87.19 108 TYR A N 1
ATOM 852 C CA . TYR A 1 108 ? -1.759 -4.201 -6.908 1.00 87.19 108 TYR A CA 1
ATOM 853 C C . TYR A 1 108 ? -2.418 -5.552 -6.594 1.00 87.19 108 TYR A C 1
ATOM 855 O O . TYR A 1 108 ? -3.502 -5.591 -6.034 1.00 87.19 108 TYR A O 1
ATOM 863 N N . LYS A 1 109 ? -1.760 -6.674 -6.903 1.00 85.75 109 LYS A N 1
ATOM 864 C CA . LYS A 1 109 ? -2.258 -7.998 -6.503 1.00 85.75 109 LYS A CA 1
ATOM 865 C C . LYS A 1 109 ? -2.191 -8.172 -4.990 1.00 85.75 109 LYS A C 1
ATOM 867 O O . LYS A 1 109 ? -3.110 -8.732 -4.415 1.00 85.75 109 LYS A O 1
ATOM 872 N N . MET A 1 110 ? -1.144 -7.639 -4.361 1.00 84.06 110 MET A N 1
ATOM 873 C CA . MET A 1 110 ? -1.048 -7.595 -2.903 1.00 84.06 110 MET A CA 1
ATOM 874 C C . MET A 1 110 ? -2.153 -6.727 -2.299 1.00 84.06 110 MET A C 1
ATOM 876 O O . MET A 1 110 ? -2.763 -7.141 -1.329 1.00 84.06 110 MET A O 1
ATOM 880 N N . PHE A 1 111 ? -2.466 -5.581 -2.913 1.00 87.31 111 PHE A N 1
ATOM 881 C CA . PHE A 1 111 ? -3.605 -4.749 -2.512 1.00 87.31 111 PHE A CA 1
ATOM 882 C C . PHE A 1 111 ? -4.930 -5.524 -2.574 1.00 87.31 111 PHE A C 1
ATOM 884 O O . PHE A 1 111 ? -5.679 -5.518 -1.610 1.00 87.31 111 PHE A O 1
ATOM 891 N N . VAL A 1 112 ? -5.192 -6.238 -3.674 1.00 86.75 112 VAL A N 1
ATOM 892 C CA . VAL A 1 112 ? -6.402 -7.070 -3.815 1.00 86.75 112 VAL A CA 1
ATOM 893 C C . VAL A 1 112 ? -6.448 -8.199 -2.782 1.00 86.75 112 VAL A C 1
ATOM 895 O O . VAL A 1 112 ? -7.527 -8.565 -2.346 1.00 86.75 112 VAL A O 1
ATOM 898 N N . ASN A 1 113 ? -5.295 -8.743 -2.389 1.00 83.25 113 ASN A N 1
ATOM 899 C CA . ASN A 1 113 ? -5.213 -9.773 -1.350 1.00 83.25 113 ASN A CA 1
ATOM 900 C C . ASN A 1 113 ? -5.321 -9.210 0.077 1.00 83.25 113 ASN A C 1
ATOM 902 O O . ASN A 1 113 ? -5.525 -9.973 1.002 1.00 83.25 113 ASN A O 1
ATOM 906 N N . LEU A 1 114 ? -5.094 -7.907 0.263 1.00 86.44 114 LEU A N 1
ATOM 907 C CA . LEU A 1 114 ? -5.271 -7.198 1.534 1.00 86.44 114 LEU A CA 1
ATOM 908 C C . LEU A 1 114 ? -6.730 -6.780 1.744 1.00 86.44 114 LEU A C 1
ATOM 910 O O . LEU A 1 114 ? -7.205 -6.739 2.870 1.00 86.44 114 LEU A O 1
ATOM 914 N N . ASP A 1 115 ? -7.417 -6.429 0.661 1.00 87.94 115 ASP A N 1
ATOM 915 C CA . ASP A 1 115 ? -8.815 -5.998 0.639 1.00 87.94 115 ASP A CA 1
ATOM 916 C C . ASP A 1 115 ? -9.762 -7.214 0.706 1.00 87.94 115 ASP A C 1
ATOM 918 O O . ASP A 1 115 ? -10.485 -7.517 -0.248 1.00 87.94 115 ASP A O 1
ATOM 922 N N . ASP A 1 116 ? -9.719 -7.942 1.828 1.00 79.25 116 ASP A N 1
ATOM 923 C CA . ASP A 1 116 ? -10.467 -9.188 2.064 1.00 79.25 116 ASP A CA 1
ATOM 924 C C . ASP A 1 116 ? -11.978 -9.012 1.882 1.00 79.25 116 ASP A C 1
ATOM 926 O O . ASP A 1 116 ? -12.675 -9.902 1.380 1.00 79.25 116 ASP A O 1
ATOM 930 N N . ASP A 1 117 ? -12.505 -7.855 2.286 1.00 81.06 117 ASP A N 1
ATOM 931 C CA . ASP A 1 117 ? -13.919 -7.525 2.133 1.00 81.06 117 ASP A CA 1
ATOM 932 C C . ASP A 1 117 ? -14.270 -6.899 0.769 1.00 81.06 117 ASP A C 1
ATOM 934 O O . ASP A 1 117 ? -15.448 -6.632 0.498 1.00 81.06 117 ASP A O 1
ATOM 938 N N . CYS A 1 118 ? -13.276 -6.738 -0.115 1.00 83.44 118 CYS A N 1
ATOM 939 C CA . CYS A 1 118 ? -13.387 -6.127 -1.440 1.00 83.44 118 CYS A CA 1
ATOM 940 C C . CYS A 1 118 ? -14.018 -4.723 -1.409 1.00 83.44 118 CYS A C 1
ATOM 942 O O . CYS A 1 118 ? -14.725 -4.328 -2.348 1.00 83.44 118 CYS A O 1
ATOM 944 N N . SER A 1 119 ? -13.821 -3.970 -0.326 1.00 85.12 119 SER A N 1
ATOM 945 C CA . SER A 1 119 ? -14.342 -2.610 -0.186 1.00 85.12 119 SER A CA 1
ATOM 946 C C . SER A 1 119 ? -13.595 -1.591 -1.052 1.00 85.12 119 SER A C 1
ATOM 948 O O . SER A 1 119 ? -14.095 -0.483 -1.279 1.00 85.12 119 SER A O 1
ATOM 950 N N . GLY A 1 120 ? -12.416 -1.951 -1.564 1.00 86.25 120 GLY A N 1
ATOM 951 C CA . GLY A 1 120 ? -11.513 -1.071 -2.296 1.00 86.25 120 GLY A CA 1
ATOM 952 C C . GLY A 1 120 ? -10.688 -0.165 -1.382 1.00 86.25 120 GLY A C 1
ATOM 953 O O . GLY A 1 120 ? -10.041 0.768 -1.878 1.00 86.25 120 GLY A O 1
ATOM 954 N N . LYS A 1 121 ? -10.719 -0.405 -0.067 1.00 89.94 121 LYS A N 1
ATOM 955 C CA . LYS A 1 121 ? -9.973 0.338 0.949 1.00 89.94 121 LYS A CA 1
ATOM 956 C C . LYS A 1 121 ? -9.470 -0.619 2.023 1.00 89.94 121 LYS A C 1
ATOM 958 O O . LYS A 1 121 ? -10.228 -1.422 2.531 1.00 89.94 121 LYS A O 1
ATOM 963 N N . ILE A 1 122 ? -8.218 -0.457 2.430 1.00 89.81 122 ILE A N 1
ATOM 964 C CA . ILE A 1 122 ? -7.602 -1.316 3.440 1.00 89.81 122 ILE A CA 1
ATOM 965 C C . ILE A 1 122 ? -7.801 -0.695 4.821 1.00 89.81 122 ILE A C 1
ATOM 967 O O . ILE A 1 122 ? -7.470 0.472 5.050 1.00 89.81 122 ILE A O 1
ATOM 971 N N . THR A 1 123 ? -8.321 -1.484 5.749 1.00 91.06 123 THR A N 1
ATOM 972 C CA . THR A 1 123 ? -8.424 -1.171 7.173 1.00 91.06 123 THR A CA 1
ATOM 973 C C . THR A 1 123 ? -7.149 -1.556 7.926 1.00 91.06 123 THR A C 1
ATOM 975 O O . THR A 1 123 ? -6.339 -2.360 7.467 1.00 91.06 123 THR A O 1
ATOM 978 N N . TYR A 1 124 ? -6.970 -1.006 9.130 1.00 91.19 124 TYR A N 1
ATOM 979 C CA . TYR A 1 124 ? -5.814 -1.346 9.968 1.00 91.19 124 TYR A CA 1
ATOM 980 C C . TYR A 1 124 ? -5.752 -2.846 10.276 1.00 91.19 124 TYR A C 1
ATOM 982 O O . TYR A 1 124 ? -4.675 -3.430 10.256 1.00 91.19 124 TYR A O 1
ATOM 990 N N . TRP A 1 125 ? -6.907 -3.468 10.521 1.00 90.50 125 TRP A N 1
ATOM 991 C CA . TRP A 1 125 ? -7.001 -4.890 10.843 1.00 90.50 125 TRP A CA 1
ATOM 992 C C . TRP A 1 125 ? -6.569 -5.770 9.675 1.00 90.50 125 TRP A C 1
ATOM 994 O O . TRP A 1 125 ? -5.851 -6.732 9.893 1.00 90.50 125 TRP A O 1
ATOM 1004 N N . GLU A 1 126 ? -6.955 -5.417 8.449 1.00 90.12 126 GLU A N 1
ATOM 1005 C CA . GLU A 1 126 ? -6.524 -6.126 7.237 1.00 90.12 126 GLU A CA 1
ATOM 1006 C C . GLU A 1 126 ? -5.014 -5.994 7.021 1.00 90.12 126 GLU A C 1
ATOM 1008 O O . GLU A 1 126 ? -4.336 -6.972 6.708 1.00 90.12 126 GLU A O 1
ATOM 1013 N N . LEU A 1 127 ? -4.454 -4.801 7.260 1.00 89.62 127 LEU A N 1
ATOM 1014 C CA . LEU A 1 127 ? -3.007 -4.611 7.203 1.00 89.62 127 LEU A CA 1
ATOM 1015 C C . LEU A 1 127 ? -2.279 -5.429 8.279 1.00 89.62 127 LEU A C 1
ATOM 1017 O O . LEU A 1 127 ? -1.256 -6.050 7.988 1.00 89.62 127 LEU A O 1
ATOM 1021 N N . GLU A 1 128 ? -2.782 -5.426 9.514 1.00 91.19 128 GLU A N 1
ATOM 1022 C CA . GLU A 1 128 ? -2.227 -6.224 10.607 1.00 91.19 128 GLU A CA 1
ATOM 1023 C C . GLU A 1 128 ? -2.295 -7.718 10.285 1.00 91.19 128 GLU A C 1
ATOM 1025 O O . GLU A 1 128 ? -1.274 -8.397 10.378 1.00 91.19 128 GLU A O 1
ATOM 1030 N N . ASP A 1 129 ? -3.452 -8.217 9.854 1.00 89.06 129 ASP A N 1
ATOM 1031 C CA . ASP A 1 129 ? -3.663 -9.628 9.534 1.00 89.06 129 ASP A CA 1
ATOM 1032 C C . ASP A 1 129 ? -2.700 -10.102 8.439 1.00 89.06 129 ASP A C 1
ATOM 1034 O O . ASP A 1 129 ? -1.964 -11.070 8.630 1.00 89.06 129 ASP A O 1
ATOM 1038 N N . MET A 1 130 ? -2.563 -9.325 7.362 1.00 85.44 130 MET A N 1
ATOM 1039 C CA . MET A 1 130 ? -1.590 -9.582 6.299 1.00 85.44 130 MET A CA 1
ATOM 1040 C C . MET A 1 130 ? -0.150 -9.652 6.827 1.00 85.44 130 MET A C 1
ATOM 1042 O O . MET A 1 130 ? 0.621 -10.547 6.478 1.00 85.44 130 MET A O 1
ATOM 1046 N N . VAL A 1 131 ? 0.254 -8.707 7.678 1.00 86.12 131 VAL A N 1
ATOM 1047 C CA . VAL A 1 131 ? 1.617 -8.674 8.229 1.00 86.12 131 VAL A CA 1
ATOM 1048 C C . VAL A 1 131 ? 1.867 -9.869 9.154 1.00 86.12 131 VAL A C 1
ATOM 1050 O O . VAL A 1 131 ? 2.951 -10.461 9.120 1.00 86.12 131 VAL A O 1
ATOM 1053 N N . ARG A 1 132 ? 0.882 -10.237 9.978 1.00 89.38 132 ARG A N 1
ATOM 1054 C CA . ARG A 1 132 ? 1.018 -11.279 11.003 1.00 89.38 1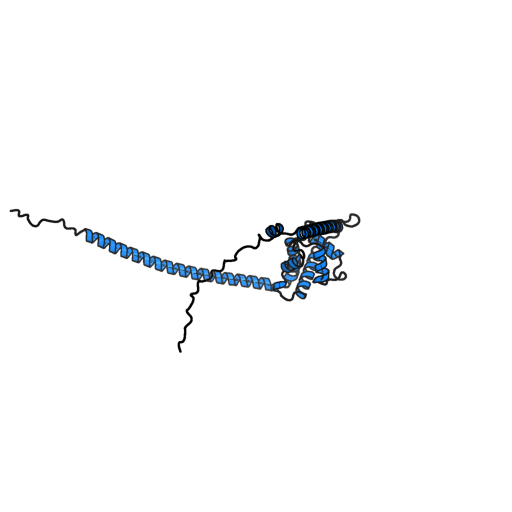32 ARG A CA 1
ATOM 1055 C C . ARG A 1 132 ? 0.853 -12.689 10.453 1.00 89.38 132 ARG A C 1
ATOM 1057 O O . ARG A 1 132 ? 1.666 -13.545 10.797 1.00 89.38 132 ARG A O 1
ATOM 1064 N N . ASN A 1 133 ? -0.146 -12.918 9.612 1.00 85.88 133 ASN A N 1
ATOM 1065 C CA . ASN A 1 133 ? -0.547 -14.251 9.172 1.00 85.88 133 ASN A CA 1
ATOM 1066 C C . ASN A 1 133 ? 0.043 -14.598 7.807 1.00 85.88 133 ASN A C 1
ATOM 1068 O O . ASN A 1 133 ? 0.704 -15.625 7.672 1.00 85.88 133 ASN A O 1
ATOM 1072 N N . GLU A 1 134 ? -0.118 -13.721 6.818 1.00 79.94 134 GLU A N 1
ATOM 1073 C CA . GLU A 1 134 ? 0.306 -14.006 5.441 1.00 79.94 134 GLU A CA 1
ATOM 1074 C C . GLU A 1 134 ? 1.818 -13.837 5.265 1.00 79.94 134 GLU A C 1
ATOM 1076 O O . GLU A 1 134 ? 2.511 -14.704 4.735 1.00 79.94 134 GLU A O 1
ATOM 1081 N N . LEU A 1 135 ? 2.374 -12.734 5.767 1.00 78.50 135 LEU A N 1
ATOM 1082 C CA . LEU A 1 135 ? 3.811 -12.467 5.690 1.00 78.50 135 LEU A CA 1
ATOM 1083 C C . LEU A 1 135 ? 4.607 -13.136 6.815 1.00 78.50 135 LEU A C 1
ATOM 1085 O O . LEU A 1 135 ? 5.838 -13.219 6.722 1.00 78.50 135 LEU A O 1
ATOM 1089 N N . ALA A 1 136 ? 3.915 -13.655 7.832 1.00 84.69 136 ALA A N 1
ATOM 1090 C CA . ALA A 1 136 ? 4.489 -14.317 8.999 1.00 84.69 136 ALA A CA 1
ATOM 1091 C C . ALA A 1 136 ? 5.567 -13.470 9.701 1.00 84.69 136 ALA A C 1
ATOM 1093 O O . ALA A 1 136 ? 6.623 -13.984 10.076 1.00 84.69 136 ALA A O 1
ATOM 1094 N N . LEU A 1 137 ? 5.326 -12.161 9.858 1.00 81.94 137 LEU A N 1
ATOM 1095 C CA . LEU A 1 137 ? 6.213 -11.256 10.590 1.00 81.94 137 LEU A CA 1
ATOM 1096 C C . LEU A 1 137 ? 5.741 -11.145 12.051 1.00 81.94 137 LEU A C 1
ATOM 1098 O O . LEU A 1 137 ? 4.776 -10.426 12.338 1.00 81.94 137 LEU A O 1
ATOM 1102 N N . PRO A 1 138 ? 6.389 -11.837 13.009 1.00 85.06 138 PRO A N 1
ATOM 1103 C CA . PRO A 1 138 ? 5.958 -11.824 14.402 1.00 85.06 138 PRO A CA 1
ATOM 1104 C C . PRO A 1 138 ? 6.248 -10.474 15.069 1.00 85.06 138 PRO A C 1
ATOM 1106 O O . PRO A 1 138 ? 7.146 -9.737 14.658 1.00 85.06 138 PRO A O 1
ATOM 1109 N N . ARG A 1 139 ? 5.546 -10.185 16.174 1.00 90.44 139 ARG A N 1
ATOM 1110 C CA . ARG A 1 139 ? 5.708 -8.944 16.962 1.00 90.44 139 ARG A CA 1
ATOM 1111 C C . ARG A 1 139 ? 7.147 -8.664 17.406 1.00 90.44 139 ARG A C 1
ATOM 1113 O O . ARG A 1 139 ? 7.519 -7.509 17.544 1.00 90.44 139 ARG A O 1
ATOM 1120 N N . ASN A 1 140 ? 7.958 -9.708 17.586 1.00 85.94 140 ASN A N 1
ATOM 1121 C CA . ASN A 1 140 ? 9.376 -9.572 17.929 1.00 85.94 140 ASN A CA 1
ATOM 1122 C C . ASN A 1 140 ? 10.205 -8.926 16.802 1.00 85.94 140 ASN A C 1
ATOM 1124 O O . ASN A 1 140 ? 11.148 -8.193 17.065 1.00 85.94 140 ASN A O 1
ATOM 1128 N N . GLN A 1 141 ? 9.865 -9.206 15.542 1.00 82.31 141 GLN A N 1
ATOM 1129 C CA . GLN A 1 141 ? 10.570 -8.646 14.384 1.00 82.31 141 GLN A CA 1
ATOM 1130 C C . GLN A 1 141 ? 9.926 -7.353 13.889 1.00 82.31 141 GLN A C 1
ATOM 1132 O O . GLN A 1 141 ? 10.612 -6.496 13.342 1.00 82.31 141 GLN A O 1
ATOM 1137 N N . PHE A 1 142 ? 8.612 -7.222 14.067 1.00 84.81 142 PHE A N 1
ATOM 1138 C CA . PHE A 1 142 ? 7.858 -6.056 13.639 1.00 84.81 142 PHE A CA 1
ATOM 1139 C C . PHE A 1 142 ? 6.866 -5.654 14.736 1.00 84.81 142 PHE A C 1
ATOM 1141 O O . PHE A 1 142 ? 5.755 -6.183 14.753 1.00 84.81 142 PHE A O 1
ATOM 1148 N N . PRO A 1 143 ? 7.246 -4.801 15.699 1.00 90.88 143 PRO A N 1
ATOM 1149 C CA . PRO A 1 143 ? 6.391 -4.447 16.833 1.00 90.88 143 PRO A CA 1
ATOM 1150 C C . PRO A 1 143 ? 5.098 -3.734 16.421 1.00 90.88 143 PRO A C 1
ATOM 1152 O O . PRO A 1 143 ? 5.060 -3.034 15.409 1.00 90.88 143 PRO A O 1
ATOM 1155 N N . ASP A 1 144 ? 4.044 -3.865 17.232 1.00 90.19 144 ASP A N 1
ATOM 1156 C CA . ASP A 1 144 ? 2.749 -3.216 16.964 1.00 90.19 144 ASP A CA 1
ATOM 1157 C C . ASP A 1 144 ? 2.891 -1.685 16.896 1.00 90.19 144 ASP A C 1
ATOM 1159 O O . ASP A 1 144 ? 2.308 -1.048 16.026 1.00 90.19 144 ASP A O 1
ATOM 1163 N N . GLU A 1 145 ? 3.749 -1.086 17.725 1.00 89.25 145 GLU A N 1
ATOM 1164 C CA . GLU A 1 145 ? 4.046 0.352 17.670 1.00 89.25 145 GLU A CA 1
ATOM 1165 C C . GLU A 1 145 ? 4.637 0.789 16.322 1.00 89.25 145 GLU A C 1
ATOM 1167 O O . GLU A 1 145 ? 4.339 1.880 15.830 1.00 89.25 145 GLU A O 1
ATOM 1172 N N . GLN A 1 146 ? 5.467 -0.060 15.706 1.00 89.38 146 GLN A N 1
ATOM 1173 C CA . GLN A 1 146 ? 6.034 0.205 14.388 1.00 89.38 146 GLN A CA 1
ATOM 1174 C C . GLN A 1 146 ? 4.958 0.089 13.309 1.00 89.38 146 GLN A C 1
ATOM 1176 O O . GLN A 1 146 ? 4.864 0.970 12.457 1.00 89.38 146 GLN A O 1
ATOM 1181 N N . LEU A 1 147 ? 4.105 -0.936 13.379 1.00 90.81 147 LEU A N 1
ATOM 1182 C CA . LEU A 1 147 ? 2.970 -1.092 12.469 1.00 90.81 147 LEU A CA 1
ATOM 1183 C C . LEU A 1 147 ? 2.013 0.106 12.546 1.00 90.81 147 LEU A C 1
ATOM 1185 O O . LEU A 1 147 ? 1.609 0.635 11.515 1.00 90.81 147 LEU A O 1
ATOM 1189 N N . GLN A 1 148 ? 1.703 0.585 13.750 1.00 92.00 148 GLN A N 1
ATOM 1190 C CA . GLN A 1 148 ? 0.857 1.762 13.960 1.00 92.00 148 GLN A CA 1
ATOM 1191 C C . GLN A 1 148 ? 1.509 3.054 13.455 1.00 92.00 148 GLN A C 1
ATOM 1193 O O . GLN A 1 148 ? 0.837 3.898 12.865 1.00 92.00 148 GLN A O 1
ATOM 1198 N N . ALA A 1 149 ? 2.818 3.225 13.663 1.00 90.94 149 ALA A N 1
ATOM 1199 C CA . ALA A 1 149 ? 3.546 4.378 13.140 1.00 90.94 149 ALA A CA 1
ATOM 1200 C C . ALA A 1 149 ? 3.548 4.398 11.604 1.00 90.94 149 ALA A C 1
ATOM 1202 O O . ALA A 1 149 ? 3.388 5.463 11.006 1.00 90.94 149 ALA A O 1
ATOM 1203 N N . ILE A 1 150 ? 3.686 3.224 10.981 1.00 91.31 150 ILE A N 1
ATOM 1204 C CA . ILE A 1 150 ? 3.596 3.043 9.531 1.00 91.31 150 ILE A CA 1
ATOM 1205 C C . ILE A 1 150 ? 2.175 3.324 9.054 1.00 91.31 150 ILE A C 1
ATOM 1207 O O . ILE A 1 150 ? 2.006 4.134 8.153 1.00 91.31 150 ILE A O 1
ATOM 1211 N N . TRP A 1 151 ? 1.153 2.759 9.700 1.00 91.19 151 TRP A N 1
ATOM 1212 C CA . TRP A 1 151 ? -0.251 3.045 9.396 1.00 91.19 151 TRP A CA 1
ATOM 1213 C C . TRP A 1 151 ? -0.528 4.551 9.322 1.00 91.19 151 TRP A C 1
ATOM 1215 O O . TRP A 1 151 ? -1.028 5.036 8.311 1.00 91.19 151 TRP A O 1
ATOM 1225 N N . ARG A 1 152 ? -0.106 5.304 10.347 1.00 90.31 152 ARG A N 1
ATOM 1226 C CA . ARG A 1 152 ? -0.249 6.768 10.385 1.00 90.31 152 ARG A CA 1
ATOM 1227 C C . ARG A 1 152 ? 0.496 7.488 9.259 1.00 90.31 152 ARG A C 1
ATOM 1229 O O . ARG A 1 152 ? 0.090 8.576 8.872 1.00 90.31 152 ARG A O 1
ATOM 1236 N N . ALA A 1 153 ? 1.595 6.921 8.764 1.00 89.56 153 ALA A N 1
ATOM 1237 C CA . ALA A 1 153 ? 2.346 7.481 7.645 1.00 89.56 153 ALA A CA 1
ATOM 1238 C C . ALA A 1 153 ? 1.709 7.162 6.278 1.00 89.56 153 ALA A C 1
ATOM 1240 O O . ALA A 1 153 ? 1.901 7.925 5.333 1.00 89.56 153 ALA A O 1
ATOM 1241 N N . LEU A 1 154 ? 0.969 6.051 6.159 1.00 88.81 154 LEU A N 1
ATOM 1242 C CA . LEU A 1 154 ? 0.251 5.676 4.934 1.00 88.81 154 LEU A CA 1
ATOM 1243 C C . LEU A 1 154 ? -1.083 6.421 4.805 1.00 88.81 154 LEU A C 1
ATOM 1245 O O . LEU A 1 154 ? -1.413 6.870 3.712 1.00 88.81 154 LEU A O 1
ATOM 1249 N N . ASP A 1 155 ? -1.822 6.554 5.908 1.00 88.19 155 ASP A N 1
ATOM 1250 C CA . ASP A 1 155 ? -3.112 7.252 6.005 1.00 88.19 155 ASP A CA 1
ATOM 1251 C C . ASP A 1 155 ? -2.899 8.770 6.155 1.00 88.19 155 ASP A C 1
ATOM 1253 O O . ASP A 1 155 ? -3.187 9.379 7.187 1.00 88.19 155 ASP A O 1
ATOM 1257 N N . ALA A 1 156 ? -2.302 9.385 5.129 1.00 79.12 156 ALA A N 1
ATOM 1258 C CA . ALA A 1 156 ? -1.906 10.794 5.151 1.00 79.12 156 ALA A CA 1
ATOM 1259 C C . ALA A 1 156 ? -3.108 11.747 5.271 1.00 79.12 156 ALA A C 1
ATOM 1261 O O . ALA A 1 156 ? -2.981 12.834 5.842 1.00 79.12 156 ALA A O 1
ATOM 1262 N N . ASP A 1 157 ? -4.269 11.338 4.751 1.00 82.81 157 ASP A N 1
ATOM 1263 C CA . ASP A 1 157 ? -5.527 12.077 4.862 1.00 82.81 157 ASP A CA 1
ATOM 1264 C C . ASP A 1 1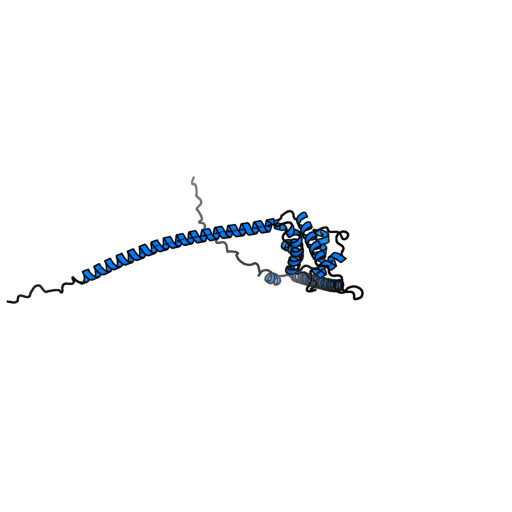57 ? -6.264 11.832 6.193 1.00 82.81 157 ASP A C 1
ATOM 1266 O O . ASP A 1 157 ? -7.266 12.497 6.468 1.00 82.81 157 ASP A O 1
ATOM 1270 N N . LYS A 1 158 ? -5.735 10.939 7.046 1.00 84.31 158 LYS A N 1
ATOM 1271 C CA . LYS A 1 158 ? -6.306 10.531 8.338 1.00 84.31 158 LYS A CA 1
ATOM 1272 C C . LYS A 1 158 ? -7.743 10.027 8.216 1.00 84.31 158 LYS A C 1
ATOM 1274 O O . LYS A 1 158 ? -8.547 10.180 9.143 1.00 84.31 158 LYS A O 1
ATOM 1279 N N . SER A 1 159 ? -8.092 9.454 7.067 1.00 84.62 159 SER A N 1
ATOM 1280 C CA . SER A 1 159 ? -9.426 8.913 6.829 1.00 84.62 159 SER A CA 1
ATOM 1281 C C . SER A 1 159 ? -9.687 7.631 7.623 1.00 84.62 159 SER A C 1
ATOM 1283 O O . SER A 1 159 ? -10.838 7.195 7.731 1.00 84.62 159 SER A O 1
ATOM 1285 N N . GLY A 1 160 ? -8.638 7.029 8.193 1.00 85.69 160 GLY A N 1
ATOM 1286 C CA . GLY A 1 160 ? -8.683 5.739 8.864 1.00 85.69 160 GLY A CA 1
ATOM 1287 C C . GLY A 1 160 ? -8.775 4.575 7.880 1.00 85.69 160 GLY A C 1
ATOM 1288 O O . GLY A 1 160 ? -9.178 3.478 8.279 1.00 85.69 160 GLY A O 1
ATOM 1289 N N . LEU A 1 161 ? -8.463 4.808 6.600 1.00 88.50 161 LEU A N 1
ATOM 1290 C CA . LEU A 1 161 ? -8.559 3.832 5.520 1.00 88.50 161 LEU A CA 1
ATOM 1291 C C . LEU A 1 161 ? -7.496 4.100 4.454 1.00 88.50 161 LEU A C 1
ATOM 1293 O O . LEU A 1 161 ? -7.450 5.180 3.883 1.00 88.50 161 LEU A O 1
ATOM 1297 N N . ILE A 1 162 ? -6.742 3.077 4.069 1.00 89.94 162 ILE A N 1
ATOM 1298 C CA . ILE A 1 162 ? -5.733 3.217 3.018 1.00 89.94 162 ILE A CA 1
ATOM 1299 C C . ILE A 1 162 ? -6.368 2.934 1.656 1.00 89.94 162 ILE A C 1
ATOM 1301 O O . ILE A 1 162 ? -6.860 1.838 1.378 1.00 89.94 162 ILE A O 1
ATOM 1305 N N . SER A 1 163 ? -6.324 3.917 0.765 1.00 90.00 163 SER A N 1
ATOM 1306 C CA . SER A 1 163 ? -6.730 3.756 -0.628 1.00 90.00 163 SER A CA 1
ATOM 1307 C C . SER A 1 163 ? -5.677 3.013 -1.460 1.00 90.00 163 SER A C 1
ATOM 1309 O O . SER A 1 163 ? -4.482 2.985 -1.159 1.00 90.00 163 SER A O 1
ATOM 1311 N N . CYS A 1 164 ? -6.104 2.474 -2.604 1.00 88.50 164 CYS A N 1
ATOM 1312 C CA . CYS A 1 164 ? -5.202 1.869 -3.591 1.00 88.50 164 CYS A CA 1
ATOM 1313 C C . CYS A 1 164 ? -4.068 2.819 -4.034 1.00 88.50 164 CYS A C 1
ATOM 1315 O O . CYS A 1 164 ? -2.933 2.388 -4.263 1.00 88.50 164 CYS A O 1
ATOM 1317 N N . GLY A 1 165 ? -4.351 4.123 -4.131 1.00 87.56 165 GLY A N 1
ATOM 1318 C CA . GLY A 1 165 ? -3.364 5.137 -4.504 1.00 87.56 165 GLY A CA 1
ATOM 1319 C C . GLY A 1 165 ? -2.265 5.306 -3.455 1.00 87.56 165 GLY A C 1
ATOM 1320 O O . GLY A 1 165 ? -1.081 5.286 -3.806 1.00 87.56 165 GLY A O 1
ATOM 1321 N N . GLU A 1 166 ? -2.657 5.414 -2.185 1.00 89.94 166 GLU A N 1
ATOM 1322 C CA . GLU A 1 166 ? -1.752 5.552 -1.037 1.00 89.94 166 GLU A CA 1
ATOM 1323 C C . GLU A 1 166 ? -0.892 4.304 -0.860 1.00 89.94 166 GLU A C 1
ATOM 1325 O O . GLU A 1 166 ? 0.337 4.393 -0.817 1.00 89.94 166 GLU A O 1
ATOM 1330 N N . PHE A 1 167 ? -1.512 3.123 -0.895 1.00 89.38 167 PHE A N 1
ATOM 1331 C CA . PHE A 1 167 ? -0.789 1.858 -0.810 1.00 89.38 167 PHE A CA 1
ATOM 1332 C C . PHE A 1 167 ? 0.208 1.678 -1.963 1.00 89.38 167 PHE A C 1
ATOM 1334 O O . PHE A 1 167 ? 1.363 1.288 -1.771 1.00 89.38 167 PHE A O 1
ATOM 1341 N N . GLY A 1 168 ? -0.205 2.014 -3.187 1.00 88.12 168 GLY A N 1
ATOM 1342 C CA . GLY A 1 168 ? 0.680 1.968 -4.343 1.00 88.12 168 GLY A CA 1
ATOM 1343 C C . GLY A 1 168 ? 1.844 2.955 -4.234 1.00 88.12 168 GLY A C 1
ATOM 1344 O O . GLY A 1 168 ? 2.951 2.639 -4.676 1.00 88.12 168 GLY A O 1
ATOM 1345 N N . HIS A 1 169 ? 1.617 4.149 -3.675 1.00 88.00 169 HIS A N 1
ATOM 1346 C CA . HIS A 1 169 ? 2.679 5.124 -3.423 1.00 88.00 169 HIS A CA 1
ATOM 1347 C C . HIS A 1 169 ? 3.703 4.565 -2.433 1.00 88.00 169 HIS A C 1
ATOM 1349 O O . HIS A 1 169 ? 4.894 4.551 -2.745 1.00 88.00 169 HIS A O 1
ATOM 1355 N N . PHE A 1 170 ? 3.227 4.011 -1.320 1.00 88.06 170 PHE A N 1
ATOM 1356 C CA . PHE A 1 170 ? 4.037 3.348 -0.305 1.00 88.06 170 PHE A CA 1
ATOM 1357 C C . PHE A 1 170 ? 4.919 2.227 -0.880 1.00 88.06 170 PHE A C 1
ATOM 1359 O O . PHE A 1 170 ? 6.143 2.277 -0.763 1.00 88.06 170 PHE A O 1
ATOM 1366 N N . MET A 1 171 ? 4.339 1.279 -1.620 1.00 86.56 171 MET A N 1
ATOM 1367 C CA . MET A 1 171 ? 5.097 0.169 -2.219 1.00 86.56 171 MET A CA 1
ATOM 1368 C C . MET A 1 171 ? 6.138 0.637 -3.251 1.00 86.56 171 MET A C 1
ATOM 1370 O O . MET A 1 171 ? 7.183 0.009 -3.432 1.00 86.56 171 MET A O 1
ATOM 1374 N N . ARG A 1 172 ? 5.895 1.769 -3.928 1.00 84.69 172 ARG A N 1
ATOM 1375 C CA . ARG A 1 172 ? 6.873 2.373 -4.846 1.00 84.69 172 ARG A CA 1
ATOM 1376 C C . ARG A 1 172 ? 8.058 3.018 -4.131 1.00 84.69 172 ARG A C 1
ATOM 1378 O O . ARG A 1 172 ? 9.094 3.176 -4.773 1.00 84.69 172 ARG A O 1
ATOM 1385 N N . MET A 1 173 ? 7.944 3.367 -2.851 1.00 79.38 173 MET A N 1
ATOM 1386 C CA . MET A 1 173 ? 9.074 3.892 -2.080 1.00 79.38 173 MET A CA 1
ATOM 1387 C C . MET A 1 173 ? 10.123 2.801 -1.828 1.00 79.38 173 MET A C 1
ATOM 1389 O O . MET A 1 173 ? 11.285 3.009 -2.164 1.00 79.38 173 MET A O 1
ATOM 1393 N N . GLY A 1 174 ? 9.717 1.584 -1.448 1.00 68.94 174 GLY A N 1
ATOM 1394 C CA . GLY A 1 174 ? 10.652 0.450 -1.318 1.00 68.94 174 GLY A CA 1
ATOM 1395 C C . GLY A 1 174 ? 11.270 -0.019 -2.649 1.00 68.94 174 GLY A C 1
ATOM 1396 O O . GLY A 1 174 ? 12.376 -0.566 -2.707 1.00 68.94 174 GLY A O 1
ATOM 1397 N N . LEU A 1 175 ? 10.597 0.255 -3.773 1.00 65.38 175 LEU A N 1
ATOM 1398 C CA . LEU A 1 175 ? 11.167 0.053 -5.107 1.00 65.38 175 LEU A CA 1
ATOM 1399 C C . LEU A 1 175 ? 12.306 1.030 -5.421 1.00 65.38 175 LEU A C 1
ATOM 1401 O O . LEU A 1 175 ? 13.175 0.667 -6.203 1.00 65.38 175 LEU A O 1
ATOM 1405 N N . LYS A 1 176 ? 12.344 2.242 -4.850 1.00 56.62 176 LYS A N 1
ATOM 1406 C CA . LYS A 1 176 ? 13.423 3.212 -5.120 1.00 56.62 176 LYS A CA 1
ATOM 1407 C C . LYS A 1 176 ? 14.753 2.763 -4.513 1.00 56.62 176 LYS A C 1
ATOM 1409 O O . LYS A 1 176 ? 15.762 2.824 -5.212 1.00 56.62 176 LYS A O 1
ATOM 1414 N N . SER A 1 177 ? 14.743 2.210 -3.302 1.00 49.94 177 SER A N 1
ATOM 1415 C CA . SER A 1 177 ? 15.938 1.617 -2.689 1.00 49.94 177 SER A CA 1
ATOM 1416 C C . SER A 1 177 ? 16.429 0.366 -3.417 1.00 49.94 177 SER A C 1
ATOM 1418 O O . SER A 1 177 ? 17.624 0.197 -3.640 1.00 49.94 177 SER A O 1
ATOM 1420 N N . THR A 1 178 ? 15.517 -0.496 -3.878 1.00 47.38 178 THR A N 1
ATOM 1421 C CA . THR A 1 178 ? 15.887 -1.711 -4.632 1.00 47.38 178 THR A CA 1
ATOM 1422 C C . THR A 1 178 ? 16.189 -1.445 -6.114 1.00 47.38 178 THR A C 1
ATOM 1424 O O . THR A 1 178 ? 16.894 -2.228 -6.754 1.00 47.38 178 THR A O 1
ATOM 1427 N N . ALA A 1 179 ? 15.712 -0.334 -6.689 1.00 47.09 179 ALA A N 1
ATOM 1428 C CA . ALA A 1 179 ? 15.987 0.064 -8.072 1.00 47.09 179 ALA A CA 1
ATOM 1429 C C . ALA A 1 179 ? 17.436 0.513 -8.285 1.00 47.09 179 ALA A C 1
ATOM 1431 O O . ALA A 1 179 ? 17.953 0.305 -9.384 1.00 47.09 179 ALA A O 1
ATOM 1432 N N . VAL A 1 180 ? 18.124 1.008 -7.247 1.00 48.25 180 VAL A N 1
ATOM 1433 C CA . VAL A 1 180 ? 19.586 1.197 -7.294 1.00 48.25 180 VAL A CA 1
ATOM 1434 C C . VAL A 1 180 ? 20.292 -0.131 -7.628 1.00 48.25 180 VAL A C 1
ATOM 1436 O O . VAL A 1 180 ? 21.296 -0.134 -8.336 1.00 48.25 180 VAL A O 1
ATOM 1439 N N . ALA A 1 181 ? 19.708 -1.275 -7.249 1.00 45.34 181 ALA A N 1
ATOM 1440 C CA . ALA A 1 181 ? 20.231 -2.610 -7.544 1.00 45.34 181 ALA A CA 1
ATOM 1441 C C . ALA A 1 181 ? 19.687 -3.264 -8.839 1.00 45.34 181 ALA A C 1
ATOM 1443 O O . ALA A 1 181 ? 20.163 -4.331 -9.225 1.00 45.34 181 ALA A O 1
ATOM 1444 N N . SER A 1 182 ? 18.707 -2.685 -9.553 1.00 47.00 182 SER A N 1
ATOM 1445 C CA . SER A 1 182 ? 18.037 -3.375 -10.679 1.00 47.00 182 SER A CA 1
ATOM 1446 C C . SER A 1 182 ? 17.822 -2.518 -11.933 1.00 47.00 182 SER A C 1
ATOM 1448 O O . SER A 1 182 ? 16.735 -2.444 -12.509 1.00 47.00 182 SER A O 1
ATOM 1450 N N . ASN A 1 183 ? 18.911 -1.938 -12.438 1.00 54.78 183 ASN A N 1
ATOM 1451 C CA . ASN A 1 183 ? 18.956 -1.156 -13.684 1.00 54.78 183 ASN A CA 1
ATOM 1452 C C . ASN A 1 183 ? 18.670 -1.963 -14.979 1.00 54.78 183 ASN A C 1
ATOM 1454 O O . ASN A 1 183 ? 18.609 -1.402 -16.077 1.00 54.78 183 ASN A O 1
ATOM 1458 N N . TRP A 1 184 ? 18.490 -3.287 -14.898 1.00 52.34 184 TRP A N 1
ATOM 1459 C CA . TRP A 1 184 ? 18.303 -4.147 -16.074 1.00 52.34 184 TRP A CA 1
ATOM 1460 C C . TRP A 1 184 ? 16.862 -4.143 -16.612 1.00 52.34 184 TRP A C 1
ATOM 1462 O O . TRP A 1 184 ? 16.676 -4.212 -17.826 1.00 52.34 184 TRP A O 1
ATOM 1472 N N . LYS A 1 185 ? 15.839 -3.982 -15.755 1.00 51.31 185 LYS A N 1
ATOM 1473 C CA . LYS A 1 185 ? 14.429 -3.895 -16.194 1.00 51.31 185 LYS A CA 1
ATOM 1474 C C . LYS A 1 185 ? 14.152 -2.605 -16.972 1.00 51.31 185 LYS A C 1
ATOM 1476 O O . LYS A 1 185 ? 13.459 -2.637 -17.986 1.00 51.31 185 LYS A O 1
ATOM 1481 N N . GLN A 1 186 ? 14.756 -1.486 -16.559 1.00 58.78 186 GLN A N 1
ATOM 1482 C CA . GLN A 1 186 ? 14.693 -0.221 -17.303 1.00 58.78 186 GLN A CA 1
ATOM 1483 C C . GLN A 1 186 ? 15.455 -0.296 -18.633 1.00 58.78 186 GLN A 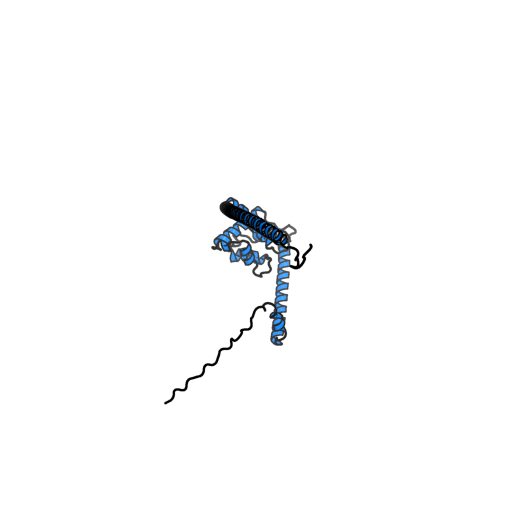C 1
ATOM 1485 O O . GLN A 1 186 ? 14.940 0.170 -19.651 1.00 58.78 186 GLN A O 1
ATOM 1490 N N . LYS A 1 187 ? 16.640 -0.929 -18.663 1.00 62.84 187 LYS A N 1
ATOM 1491 C CA . LYS A 1 187 ? 17.363 -1.205 -19.919 1.00 62.84 187 LYS A CA 1
ATOM 1492 C C . LYS A 1 187 ? 16.543 -2.085 -20.869 1.00 62.84 187 LYS A C 1
ATOM 1494 O O . LYS A 1 187 ? 16.448 -1.764 -22.050 1.00 62.84 187 LYS A O 1
ATOM 1499 N N . ALA A 1 188 ? 15.902 -3.138 -20.363 1.00 68.88 188 ALA A N 1
ATOM 1500 C CA . ALA A 1 188 ? 15.052 -4.024 -21.158 1.00 68.88 188 ALA A CA 1
ATOM 1501 C C . ALA A 1 188 ? 13.813 -3.303 -21.720 1.00 68.88 188 ALA A C 1
ATOM 1503 O O . ALA A 1 188 ? 13.479 -3.478 -22.892 1.00 68.88 188 ALA A O 1
ATOM 1504 N N . PHE A 1 189 ? 13.173 -2.442 -20.921 1.00 62.03 189 PHE A N 1
ATOM 1505 C CA . PHE A 1 189 ? 12.040 -1.626 -21.361 1.00 62.03 189 PHE A CA 1
ATOM 1506 C C . PHE A 1 189 ? 12.443 -0.616 -22.445 1.00 62.03 189 PHE A C 1
ATOM 1508 O O . PHE A 1 189 ? 11.807 -0.565 -23.497 1.00 62.03 189 PHE A O 1
ATOM 1515 N N . LYS A 1 190 ? 13.551 0.117 -22.256 1.00 74.06 190 LYS A N 1
ATOM 1516 C CA . LYS A 1 190 ? 14.091 1.030 -23.280 1.00 74.06 190 LYS A CA 1
ATOM 1517 C C . LYS A 1 190 ? 14.471 0.290 -24.568 1.00 74.06 190 LYS A C 1
ATOM 1519 O O . LYS A 1 190 ? 14.158 0.764 -25.655 1.00 74.06 190 LYS A O 1
ATOM 1524 N N . ALA A 1 191 ? 15.067 -0.899 -24.464 1.00 74.44 191 ALA A N 1
ATOM 1525 C CA . ALA A 1 191 ? 15.405 -1.729 -25.623 1.00 74.44 191 ALA A CA 1
ATOM 1526 C C . ALA A 1 191 ? 14.165 -2.283 -26.352 1.00 74.44 191 ALA A C 1
ATOM 1528 O O . ALA A 1 191 ? 14.175 -2.442 -27.571 1.00 74.44 191 ALA A O 1
ATOM 1529 N N . SER A 1 192 ? 13.084 -2.593 -25.631 1.00 75.94 192 SER A N 1
ATOM 1530 C CA . SER A 1 192 ? 11.800 -2.969 -26.237 1.00 75.94 192 SER A CA 1
ATOM 1531 C C . SER A 1 192 ? 11.162 -1.782 -26.966 1.00 75.94 192 SER A C 1
ATOM 1533 O O . SER A 1 192 ? 10.739 -1.926 -28.112 1.00 75.94 192 SER A O 1
ATOM 1535 N N . GLN A 1 193 ? 11.179 -0.597 -26.352 1.00 77.12 193 GLN A N 1
ATOM 1536 C CA . GLN A 1 193 ? 10.628 0.624 -26.937 1.00 77.12 193 GLN A CA 1
ATOM 1537 C C . GLN A 1 193 ? 11.404 1.068 -28.191 1.00 77.12 193 GLN A C 1
ATOM 1539 O O . GLN A 1 193 ? 10.786 1.429 -29.190 1.00 77.12 193 GLN A O 1
ATOM 1544 N N . ALA A 1 194 ? 12.737 0.950 -28.185 1.00 81.06 194 ALA A N 1
ATOM 1545 C CA . ALA A 1 194 ? 13.580 1.224 -29.350 1.00 81.06 194 ALA A CA 1
ATOM 1546 C C . ALA A 1 194 ? 13.291 0.266 -30.521 1.00 81.06 194 ALA A C 1
ATOM 1548 O O . ALA A 1 194 ? 13.133 0.711 -31.656 1.00 81.06 194 ALA A O 1
ATOM 1549 N N . ARG A 1 195 ? 13.135 -1.038 -30.248 1.00 82.19 195 ARG A N 1
ATOM 1550 C CA . ARG A 1 195 ? 12.755 -2.026 -31.274 1.00 82.19 195 ARG A CA 1
ATOM 1551 C C . ARG A 1 195 ? 11.362 -1.759 -31.846 1.00 82.19 195 ARG A C 1
ATOM 1553 O O . ARG A 1 195 ? 11.172 -1.821 -33.055 1.00 82.19 195 ARG A O 1
ATOM 1560 N N . ALA A 1 196 ? 10.396 -1.402 -31.000 1.00 77.88 196 ALA A N 1
ATOM 1561 C CA . ALA A 1 196 ? 9.055 -1.035 -31.453 1.00 77.88 196 ALA A CA 1
ATOM 1562 C C . ALA A 1 196 ? 9.051 0.240 -32.318 1.00 77.88 196 ALA A C 1
ATOM 1564 O O . ALA A 1 196 ? 8.272 0.327 -33.267 1.00 77.88 196 ALA A O 1
ATOM 1565 N N . ALA A 1 197 ? 9.920 1.211 -32.018 1.00 86.94 197 ALA A N 1
ATOM 1566 C CA . ALA A 1 197 ? 10.094 2.411 -32.834 1.00 86.94 197 ALA A CA 1
ATOM 1567 C C . ALA A 1 197 ? 10.690 2.080 -34.212 1.00 86.94 197 ALA A C 1
ATOM 1569 O O . ALA A 1 197 ? 10.156 2.535 -35.217 1.00 86.94 197 ALA A O 1
ATOM 1570 N N . GLN A 1 198 ? 11.712 1.219 -34.272 1.00 88.75 198 GLN A N 1
ATOM 1571 C CA . GLN A 1 198 ? 12.316 0.771 -35.534 1.00 88.75 198 GLN A CA 1
ATOM 1572 C C . GLN A 1 198 ? 11.314 0.045 -36.439 1.00 88.75 198 GLN A C 1
ATOM 1574 O O . GLN A 1 198 ? 11.207 0.369 -37.616 1.00 88.75 198 GLN A O 1
ATOM 1579 N N . ILE A 1 199 ? 10.519 -0.874 -35.884 1.00 88.12 199 ILE A N 1
ATOM 1580 C CA . ILE A 1 199 ? 9.479 -1.586 -36.647 1.00 88.12 199 ILE A CA 1
ATOM 1581 C C . ILE A 1 199 ? 8.423 -0.608 -37.187 1.00 88.12 199 ILE A C 1
ATOM 1583 O O . ILE A 1 199 ? 7.890 -0.788 -38.283 1.00 88.12 199 ILE A O 1
ATOM 1587 N N . ARG A 1 200 ? 8.095 0.438 -36.419 1.00 83.62 200 ARG A N 1
ATOM 1588 C CA . ARG A 1 200 ? 7.127 1.462 -36.832 1.00 83.62 200 ARG A CA 1
ATOM 1589 C C . ARG A 1 200 ? 7.677 2.339 -37.956 1.00 83.62 200 ARG A C 1
ATOM 1591 O O . ARG A 1 200 ? 6.949 2.601 -38.906 1.00 83.62 200 ARG A O 1
ATOM 1598 N N . GLU A 1 201 ? 8.940 2.741 -37.854 1.00 83.44 201 GLU A N 1
ATOM 1599 C CA . GLU A 1 201 ? 9.675 3.479 -38.887 1.00 83.44 201 GLU A CA 1
ATOM 1600 C C . GLU A 1 201 ? 9.745 2.672 -40.193 1.00 83.44 201 GLU A C 1
ATOM 1602 O O . GLU A 1 201 ? 9.407 3.175 -41.262 1.00 83.44 201 GLU A O 1
ATOM 1607 N N . GLU A 1 202 ? 10.111 1.392 -40.108 1.00 87.31 202 GLU A N 1
ATOM 1608 C CA . GLU A 1 202 ? 10.193 0.487 -41.258 1.00 87.31 202 GLU A CA 1
ATOM 1609 C C . GLU A 1 202 ? 8.829 0.302 -41.935 1.00 87.31 202 GLU A C 1
ATOM 1611 O O . GLU A 1 202 ? 8.710 0.452 -43.152 1.00 87.31 202 GLU A O 1
ATOM 1616 N N . ARG A 1 203 ? 7.767 0.061 -41.153 1.00 80.56 203 ARG A N 1
ATOM 1617 C CA . ARG A 1 203 ? 6.397 0.004 -41.686 1.00 80.56 203 ARG A CA 1
ATOM 1618 C C . ARG A 1 203 ? 5.979 1.307 -42.354 1.00 80.56 203 ARG A C 1
ATOM 1620 O O . ARG A 1 203 ? 5.323 1.257 -43.391 1.00 80.56 203 ARG A O 1
ATOM 1627 N N . PHE A 1 204 ? 6.329 2.449 -41.766 1.00 87.06 204 PHE A N 1
ATOM 1628 C CA . PHE A 1 204 ? 6.013 3.754 -42.335 1.00 87.06 204 PHE A CA 1
ATOM 1629 C C . PHE A 1 204 ? 6.703 3.949 -43.690 1.00 87.06 204 PHE A C 1
ATOM 1631 O O . PHE A 1 204 ? 6.047 4.359 -44.646 1.00 87.06 204 PHE A O 1
ATOM 1638 N N . ARG A 1 205 ? 7.980 3.564 -43.808 1.00 91.62 205 ARG A N 1
ATOM 1639 C CA . ARG A 1 205 ? 8.728 3.604 -45.078 1.00 91.62 205 ARG A CA 1
ATOM 1640 C C . ARG A 1 205 ? 8.112 2.709 -46.147 1.00 91.62 205 ARG A C 1
ATOM 1642 O O . ARG A 1 205 ? 7.788 3.196 -47.222 1.00 91.62 205 ARG A O 1
ATOM 1649 N N . LEU A 1 206 ? 7.858 1.440 -45.830 1.00 89.31 206 LEU A N 1
ATOM 1650 C CA . LEU A 1 206 ? 7.225 0.507 -46.772 1.00 89.31 206 LEU A CA 1
ATOM 1651 C C . LEU A 1 206 ? 5.852 1.004 -47.240 1.00 89.31 206 LEU A C 1
ATOM 1653 O O . LEU A 1 206 ? 5.460 0.807 -48.390 1.00 89.31 206 LEU A O 1
ATOM 1657 N N . GLN A 1 207 ? 5.102 1.650 -46.347 1.00 82.31 207 GLN A N 1
ATOM 1658 C CA . GLN A 1 207 ? 3.810 2.223 -46.690 1.00 82.31 207 GLN A CA 1
ATOM 1659 C C . GLN A 1 207 ? 3.940 3.466 -47.580 1.00 82.31 207 GLN A C 1
ATOM 1661 O O . GLN A 1 207 ? 3.134 3.622 -48.496 1.00 82.31 207 GLN A O 1
ATOM 1666 N N . ALA A 1 208 ? 4.952 4.308 -47.359 1.00 87.62 208 ALA A N 1
ATOM 1667 C CA . ALA A 1 208 ? 5.251 5.453 -48.214 1.00 87.62 208 ALA A CA 1
ATOM 1668 C C . ALA A 1 208 ? 5.666 5.018 -49.630 1.00 87.62 208 ALA A C 1
ATOM 1670 O O . ALA A 1 208 ? 5.100 5.517 -50.601 1.00 87.62 208 ALA A O 1
ATOM 1671 N N . ASP A 1 209 ? 6.555 4.028 -49.753 1.00 90.06 209 ASP A N 1
ATOM 1672 C CA . ASP A 1 209 ? 6.974 3.475 -51.050 1.00 90.06 209 ASP A CA 1
ATOM 1673 C C . ASP A 1 209 ? 5.785 2.886 -51.811 1.00 90.06 209 ASP A C 1
ATOM 1675 O O . ASP A 1 209 ? 5.585 3.145 -53.001 1.00 90.06 209 ASP A O 1
ATOM 1679 N N . ARG A 1 210 ? 4.930 2.138 -51.102 1.00 86.06 210 ARG A N 1
ATOM 1680 C CA . ARG A 1 210 ? 3.724 1.559 -51.691 1.00 86.06 210 ARG A CA 1
ATOM 1681 C C . ARG A 1 210 ? 2.730 2.630 -52.148 1.00 86.06 210 ARG A C 1
ATOM 1683 O O . ARG A 1 210 ? 2.125 2.470 -53.205 1.00 86.06 210 ARG A O 1
ATOM 1690 N N . ASN A 1 211 ? 2.566 3.710 -51.385 1.00 84.62 211 ASN A N 1
ATOM 1691 C CA . ASN A 1 211 ? 1.729 4.839 -51.792 1.00 84.62 211 ASN A CA 1
ATOM 1692 C C . ASN A 1 211 ? 2.302 5.547 -53.029 1.00 84.62 211 ASN A C 1
ATOM 1694 O O . ASN A 1 211 ? 1.543 5.828 -53.951 1.00 84.62 211 ASN A O 1
ATOM 1698 N N . SER A 1 212 ? 3.621 5.762 -53.084 1.00 92.56 212 SER A N 1
ATOM 1699 C CA . SER A 1 212 ? 4.305 6.374 -54.231 1.00 92.56 212 SER A CA 1
ATOM 1700 C C . SER A 1 212 ? 4.123 5.550 -55.511 1.00 92.56 212 SER A C 1
ATOM 1702 O O . SER A 1 212 ? 3.694 6.078 -56.534 1.00 92.56 212 SER A O 1
ATOM 1704 N N . SER A 1 213 ? 4.322 4.228 -55.439 1.00 90.44 213 SER A N 1
ATOM 1705 C CA . SER A 1 213 ? 4.102 3.333 -56.584 1.00 90.44 213 SER A CA 1
ATOM 1706 C C . SER A 1 213 ? 2.640 3.317 -57.048 1.00 90.44 213 SER A C 1
ATOM 1708 O O . SER A 1 213 ? 2.365 3.261 -58.245 1.00 90.44 213 SER A O 1
ATOM 1710 N N . MET A 1 214 ? 1.680 3.382 -56.118 1.00 84.06 214 MET A N 1
ATOM 1711 C CA . MET A 1 214 ? 0.268 3.511 -56.488 1.00 84.06 214 MET A CA 1
ATOM 1712 C C . MET A 1 214 ? -0.026 4.861 -57.148 1.00 84.06 214 MET A C 1
ATOM 1714 O O . MET A 1 214 ? -0.822 4.927 -58.083 1.00 84.06 214 MET A O 1
ATOM 1718 N N . GLU A 1 215 ? 0.603 5.938 -56.686 1.00 88.19 215 GLU A N 1
ATOM 1719 C CA . GLU A 1 215 ? 0.425 7.275 -57.245 1.00 88.19 215 GLU A CA 1
ATOM 1720 C C . GLU A 1 215 ? 0.978 7.374 -58.673 1.00 88.19 215 GLU A C 1
ATOM 1722 O O . GLU A 1 215 ? 0.287 7.892 -59.555 1.00 88.19 215 GLU A O 1
ATOM 1727 N N . THR A 1 216 ? 2.148 6.787 -58.948 1.00 90.25 216 THR A N 1
ATOM 1728 C CA . THR A 1 216 ? 2.708 6.709 -60.309 1.00 90.25 216 THR A CA 1
ATOM 1729 C C . THR A 1 216 ? 1.831 5.889 -61.253 1.00 90.25 216 THR A C 1
ATOM 1731 O O . THR A 1 216 ? 1.606 6.286 -62.403 1.00 90.25 216 THR A O 1
ATOM 1734 N N . ASP A 1 217 ? 1.273 4.777 -60.770 1.00 89.19 217 ASP A N 1
ATOM 1735 C CA . ASP A 1 217 ? 0.347 3.949 -61.545 1.00 89.19 217 ASP A CA 1
ATOM 1736 C C . ASP A 1 217 ? -0.955 4.699 -61.850 1.00 89.19 217 ASP A C 1
ATOM 1738 O O . ASP A 1 217 ? -1.472 4.646 -62.970 1.00 89.19 217 ASP A O 1
ATOM 1742 N N . MET A 1 218 ? -1.494 5.431 -60.873 1.00 84.94 218 MET A N 1
ATOM 1743 C CA . MET A 1 218 ? -2.709 6.227 -61.054 1.00 84.94 218 MET A CA 1
ATOM 1744 C C . MET A 1 218 ? -2.475 7.430 -61.971 1.00 84.94 218 MET A C 1
ATOM 1746 O O . MET A 1 218 ? -3.352 7.748 -62.776 1.00 84.94 218 MET A O 1
ATOM 1750 N N . ALA A 1 219 ? -1.305 8.069 -61.911 1.00 89.56 219 ALA A N 1
ATOM 1751 C CA . ALA A 1 219 ? -0.912 9.124 -62.844 1.00 89.56 219 ALA A CA 1
ATOM 1752 C C . ALA A 1 219 ? -0.811 8.590 -64.281 1.00 89.56 219 ALA A C 1
ATOM 1754 O O . ALA A 1 219 ? -1.384 9.178 -65.198 1.00 89.56 219 ALA A O 1
ATOM 1755 N N . SER A 1 220 ? -0.184 7.425 -64.468 1.00 90.50 220 SER A N 1
ATOM 1756 C CA . SER A 1 220 ? -0.116 6.743 -65.767 1.00 90.50 220 SER A CA 1
ATOM 1757 C C . SER A 1 220 ? -1.509 6.418 -66.311 1.00 90.50 220 SER A C 1
ATOM 1759 O O . SER A 1 220 ? -1.814 6.715 -67.467 1.00 90.50 220 SER A O 1
ATOM 1761 N N . LYS A 1 221 ? -2.403 5.883 -65.465 1.00 88.06 221 LYS A N 1
ATOM 1762 C CA . LYS A 1 221 ? -3.802 5.605 -65.835 1.00 88.06 221 LYS A CA 1
ATOM 1763 C C . LYS A 1 221 ? -4.572 6.877 -66.196 1.00 88.06 221 LYS A C 1
ATOM 1765 O O . LYS A 1 221 ? -5.319 6.858 -67.170 1.00 88.06 221 LYS A O 1
ATOM 1770 N N . ARG A 1 222 ? -4.384 7.980 -65.459 1.00 88.19 222 ARG A N 1
ATOM 1771 C CA . ARG A 1 222 ? -5.005 9.287 -65.755 1.00 88.19 222 ARG A CA 1
ATOM 1772 C C . ARG A 1 222 ? -4.530 9.857 -67.089 1.00 88.19 222 ARG A C 1
ATOM 1774 O O . ARG A 1 222 ? -5.367 10.282 -67.877 1.00 88.19 222 ARG A O 1
ATOM 1781 N N . ASN A 1 223 ? -3.227 9.821 -67.358 1.00 88.75 223 ASN A N 1
ATOM 1782 C CA . ASN A 1 223 ? -2.661 10.288 -68.626 1.00 88.75 223 ASN A CA 1
ATOM 1783 C C . ASN A 1 223 ? -3.140 9.435 -69.807 1.00 88.75 223 ASN A C 1
ATOM 1785 O O . ASN A 1 223 ? -3.476 9.959 -70.867 1.00 88.75 223 ASN A O 1
ATOM 1789 N N . ASN A 1 224 ? -3.230 8.117 -69.626 1.00 88.44 224 ASN A N 1
ATOM 1790 C CA . ASN A 1 224 ? -3.777 7.245 -70.659 1.00 88.44 224 ASN A CA 1
ATOM 1791 C C . ASN A 1 224 ? -5.276 7.521 -70.885 1.00 88.44 224 ASN A C 1
ATOM 1793 O O . ASN A 1 224 ? -5.721 7.633 -72.022 1.00 88.44 224 ASN A O 1
ATOM 1797 N N . ALA A 1 225 ? -6.053 7.717 -69.814 1.00 82.44 225 ALA A N 1
ATOM 1798 C CA . ALA A 1 225 ? -7.470 8.065 -69.908 1.00 82.44 225 ALA A CA 1
ATOM 1799 C C . ALA A 1 225 ? -7.705 9.428 -70.583 1.00 82.44 225 ALA A C 1
ATOM 1801 O O . ALA A 1 225 ? -8.617 9.540 -71.400 1.00 82.44 225 ALA A O 1
ATOM 1802 N N . SER A 1 226 ? -6.886 10.447 -70.297 1.00 83.94 226 SER A N 1
ATOM 1803 C CA . SER A 1 226 ? -6.986 11.756 -70.956 1.00 83.94 226 SER A CA 1
ATOM 1804 C C . SER A 1 226 ? -6.635 11.674 -72.442 1.00 83.94 226 SER A C 1
ATOM 1806 O O . SER A 1 226 ? -7.331 12.268 -73.263 1.00 83.94 226 SER A O 1
ATOM 1808 N N . THR A 1 227 ? -5.620 10.879 -72.795 1.00 84.56 227 THR A N 1
ATOM 1809 C CA . THR A 1 227 ? -5.245 10.596 -74.190 1.00 84.56 227 T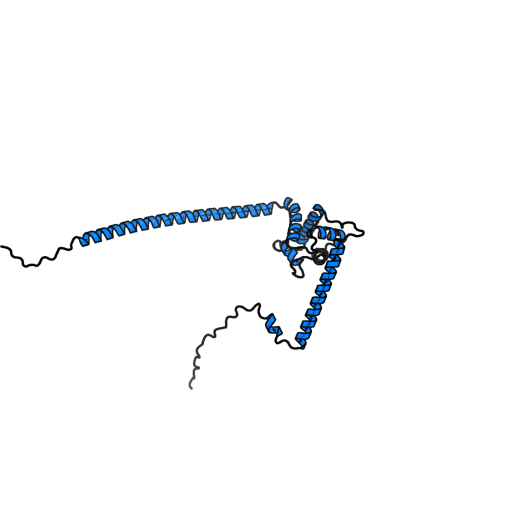HR A CA 1
ATOM 1810 C C . THR A 1 227 ? -6.377 9.868 -74.920 1.00 84.56 227 THR A C 1
ATOM 1812 O O . THR A 1 227 ? -6.775 10.262 -76.010 1.00 84.56 227 THR A O 1
ATOM 1815 N N . MET A 1 228 ? -6.965 8.836 -74.310 1.00 79.31 228 MET A N 1
ATOM 1816 C CA . MET A 1 228 ? -8.098 8.113 -74.900 1.00 79.31 228 MET A CA 1
ATOM 1817 C C . MET A 1 228 ? -9.332 9.010 -75.055 1.00 79.31 228 MET A C 1
ATOM 1819 O O . MET A 1 228 ? -10.022 8.943 -76.073 1.00 79.31 228 MET A O 1
ATOM 1823 N N . HIS A 1 229 ? -9.595 9.880 -74.076 1.00 76.50 229 HIS A N 1
ATOM 1824 C CA . HIS A 1 229 ? -10.683 10.850 -74.143 1.00 76.50 229 HIS A CA 1
ATOM 1825 C C . HIS A 1 229 ? -10.470 11.871 -75.268 1.00 76.50 229 HIS A C 1
ATOM 1827 O O . HIS A 1 229 ? -11.396 12.104 -76.041 1.00 76.50 229 HIS A O 1
ATOM 1833 N N . SER A 1 230 ? -9.267 12.435 -75.419 1.00 76.88 230 SER A N 1
ATOM 1834 C CA . SER A 1 230 ? -8.971 13.398 -76.489 1.00 76.88 230 SER A CA 1
ATOM 1835 C C . SER A 1 230 ? -9.077 12.768 -77.880 1.00 76.88 230 SER A C 1
ATOM 1837 O O . SER A 1 230 ? -9.648 13.380 -78.782 1.00 76.88 230 SER A O 1
ATOM 1839 N N . VAL A 1 231 ? -8.623 11.521 -78.041 1.00 78.19 231 VAL A N 1
ATOM 1840 C CA . VAL A 1 231 ? -8.782 10.750 -79.283 1.00 78.19 231 VAL A CA 1
ATOM 1841 C C . VAL A 1 231 ? -10.264 10.509 -79.592 1.00 78.19 231 VAL A C 1
ATOM 1843 O O . VAL A 1 231 ? -10.699 10.763 -80.715 1.00 78.19 231 VAL A O 1
ATOM 1846 N N . SER A 1 232 ? -11.063 10.095 -78.602 1.00 67.62 232 SER A N 1
ATOM 1847 C CA . SER A 1 232 ? -12.513 9.903 -78.772 1.00 67.62 232 SER A CA 1
ATOM 1848 C C . SER A 1 232 ? -13.249 11.202 -79.120 1.00 67.62 232 SER A C 1
ATOM 1850 O O . SER A 1 232 ? -14.071 11.216 -80.034 1.00 67.62 232 SER A O 1
ATOM 1852 N N . VAL A 1 233 ? -12.939 12.315 -78.448 1.00 66.88 233 VAL A N 1
ATOM 1853 C CA . VAL A 1 233 ? -13.550 13.628 -78.727 1.00 66.88 233 VAL A CA 1
ATOM 1854 C C . VAL A 1 233 ? -13.137 14.150 -80.109 1.00 66.88 233 VAL A C 1
ATOM 1856 O O . VAL A 1 233 ? -13.981 14.652 -80.853 1.00 66.88 233 VAL A O 1
ATOM 1859 N N . GLY A 1 234 ? -11.872 13.973 -80.504 1.00 63.41 234 GLY A N 1
ATOM 1860 C CA . GLY A 1 234 ? -11.383 14.326 -81.840 1.00 63.41 234 GLY A CA 1
ATOM 1861 C C . GLY A 1 234 ? -12.068 13.532 -82.957 1.00 63.41 234 GLY A C 1
ATOM 1862 O O . GLY A 1 234 ? -12.439 14.104 -83.982 1.00 63.41 234 GLY A O 1
ATOM 1863 N N . GLN A 1 235 ? -12.324 12.239 -82.736 1.00 58.03 235 GLN A N 1
ATOM 1864 C CA . GLN A 1 235 ? -13.090 11.398 -83.662 1.00 58.03 235 GLN A CA 1
ATOM 1865 C C . GLN A 1 235 ? -14.591 11.732 -83.694 1.00 58.03 235 GLN A C 1
ATOM 1867 O O . GLN A 1 235 ? -15.223 11.571 -84.734 1.00 58.03 235 GLN A O 1
ATOM 1872 N N . MET A 1 236 ? -15.188 12.211 -82.597 1.00 50.56 236 MET A N 1
ATOM 1873 C CA . MET A 1 236 ? -16.584 12.680 -82.595 1.00 50.56 236 MET A CA 1
ATOM 1874 C C . MET A 1 236 ? -16.749 14.015 -83.335 1.00 50.56 236 MET A C 1
ATOM 1876 O O . MET A 1 236 ? -17.751 14.206 -84.025 1.00 50.56 236 MET A O 1
ATOM 1880 N N . SER A 1 237 ? -15.755 14.904 -83.240 1.00 53.66 237 SER A N 1
ATOM 1881 C CA . SER A 1 237 ? -15.704 16.168 -83.983 1.00 53.66 237 SER A CA 1
ATOM 1882 C C . SER A 1 237 ? -15.647 15.933 -85.498 1.00 53.66 237 SER A C 1
ATOM 1884 O O . SER A 1 237 ? -16.489 16.462 -86.226 1.00 53.66 237 SER A O 1
ATOM 1886 N N . SER A 1 238 ? -14.760 15.049 -85.972 1.00 53.62 238 SER A N 1
ATOM 1887 C CA . SER A 1 238 ? -14.626 14.749 -87.408 1.00 53.62 238 SER A CA 1
ATOM 1888 C C . SER A 1 238 ? -15.843 14.030 -87.997 1.00 53.62 238 SER A C 1
ATOM 1890 O O . SER A 1 238 ? -16.202 14.250 -89.149 1.00 53.62 238 SER A O 1
ATOM 1892 N N . ARG A 1 239 ? -16.552 13.225 -87.195 1.00 50.84 239 ARG A N 1
ATOM 1893 C CA . ARG A 1 239 ? -17.787 12.538 -87.615 1.00 50.84 239 ARG A CA 1
ATOM 1894 C C . ARG A 1 239 ? -19.004 13.464 -87.708 1.00 50.84 239 ARG A C 1
ATOM 1896 O O . ARG A 1 239 ? -20.023 13.074 -88.274 1.00 50.84 239 ARG A O 1
ATOM 1903 N N . SER A 1 240 ? -18.921 14.670 -87.141 1.00 52.59 240 SER A N 1
ATOM 1904 C CA . SER A 1 240 ? -19.971 15.694 -87.230 1.00 52.59 240 SER A CA 1
ATOM 1905 C C . SER A 1 240 ? -19.833 16.605 -88.458 1.00 52.59 240 SER A C 1
ATOM 1907 O O . SER A 1 240 ? -20.803 17.263 -88.830 1.00 52.59 240 SER A O 1
ATOM 1909 N N . SER A 1 241 ? -18.667 16.598 -89.118 1.00 55.25 241 SER A N 1
ATOM 1910 C CA . SER A 1 241 ? -18.355 17.432 -90.289 1.00 55.25 241 SER A CA 1
ATOM 1911 C C . SER A 1 241 ? -18.923 16.882 -91.606 1.00 55.25 241 SER A C 1
ATOM 1913 O O . SER A 1 241 ? -19.136 17.650 -92.538 1.00 55.25 241 SER A O 1
ATOM 1915 N N . ASP A 1 242 ? -19.248 15.585 -91.655 1.00 54.12 242 ASP A N 1
ATOM 1916 C CA . ASP A 1 242 ? -19.748 14.876 -92.845 1.00 54.12 242 ASP A CA 1
ATOM 1917 C C . ASP A 1 242 ? -21.266 14.622 -92.809 1.00 54.12 242 ASP A C 1
ATOM 1919 O O . ASP A 1 242 ? -21.770 13.588 -93.252 1.00 54.12 242 ASP A O 1
ATOM 1923 N N . LYS A 1 243 ? -22.051 15.573 -92.295 1.00 55.59 243 LYS A N 1
ATOM 1924 C CA . LYS A 1 243 ? -23.486 15.617 -92.619 1.00 55.59 243 LYS A CA 1
ATOM 1925 C C . LYS A 1 243 ? -23.684 16.524 -93.823 1.00 55.59 243 LYS A C 1
ATOM 1927 O O . LYS A 1 243 ? -24.064 17.684 -93.695 1.00 55.59 243 LYS A O 1
ATOM 1932 N N . GLN A 1 244 ? -23.415 15.974 -95.005 1.00 55.75 244 GLN A N 1
ATOM 1933 C CA . GLN A 1 244 ? -23.760 16.603 -96.272 1.00 55.75 244 GLN A CA 1
ATOM 1934 C C . GLN A 1 244 ? -25.262 16.926 -96.283 1.00 55.75 244 GLN A C 1
ATOM 1936 O O . GLN A 1 244 ? -26.101 16.042 -96.101 1.00 55.75 244 GLN A O 1
ATOM 1941 N N . ALA A 1 245 ? -25.602 18.207 -96.452 1.00 56.12 245 ALA A N 1
ATOM 1942 C CA . ALA A 1 245 ? -26.987 18.643 -96.578 1.00 56.12 245 ALA A CA 1
ATOM 1943 C C . ALA A 1 245 ? -27.630 17.919 -97.771 1.00 56.12 245 ALA A C 1
ATOM 1945 O O . ALA A 1 245 ? -27.110 17.971 -98.887 1.00 56.12 245 ALA A O 1
ATOM 1946 N N . TRP A 1 246 ? -28.737 17.218 -97.521 1.00 56.25 246 TRP A N 1
ATOM 1947 C CA . TRP A 1 246 ? -29.480 16.456 -98.525 1.00 56.25 246 TRP A CA 1
ATOM 1948 C C . TRP A 1 246 ? -29.759 17.324 -99.766 1.00 56.25 246 TRP A C 1
ATOM 1950 O O . TRP A 1 246 ? -30.423 18.356 -99.665 1.00 56.25 246 TRP A O 1
ATOM 1960 N N . ARG A 1 247 ? -29.262 16.922 -100.944 1.00 58.06 247 ARG A N 1
ATOM 1961 C CA . ARG A 1 247 ? -29.590 17.560 -102.230 1.00 58.06 247 ARG A CA 1
ATOM 1962 C C . ARG A 1 247 ? -30.464 16.617 -103.049 1.00 58.06 247 ARG A C 1
ATOM 1964 O O . ARG A 1 247 ? -30.066 15.491 -103.327 1.00 58.06 247 ARG A O 1
ATOM 1971 N N . SER A 1 248 ? -31.670 17.071 -103.400 1.00 50.97 248 SER A N 1
ATOM 1972 C CA . SER A 1 248 ? -32.641 16.254 -104.136 1.00 50.97 248 SER A CA 1
ATOM 1973 C C . SER A 1 248 ? -32.165 16.001 -105.583 1.00 50.97 248 SER A C 1
ATOM 1975 O O . SER A 1 248 ? -31.706 16.956 -106.217 1.00 50.97 248 SER A O 1
ATOM 1977 N N . PRO A 1 249 ? -32.295 14.785 -106.150 1.00 53.72 249 PRO A N 1
ATOM 1978 C CA . PRO A 1 249 ? -31.697 14.430 -107.447 1.00 53.72 249 PRO A CA 1
ATOM 1979 C C . PRO A 1 249 ? -32.387 14.988 -108.708 1.00 53.72 249 PRO A C 1
ATOM 1981 O O . PRO A 1 249 ? -32.284 14.383 -109.773 1.00 53.72 249 PRO A O 1
ATOM 1984 N N . ARG A 1 250 ? -33.129 16.100 -108.637 1.00 53.00 250 ARG A N 1
ATOM 1985 C CA . ARG A 1 250 ? -33.869 16.616 -109.802 1.00 53.00 250 ARG A CA 1
ATOM 1986 C C . ARG A 1 250 ? -33.919 18.144 -109.840 1.00 53.00 250 ARG A C 1
ATOM 1988 O O . ARG A 1 250 ? -34.962 18.750 -109.636 1.00 53.00 250 ARG A O 1
ATOM 1995 N N . ALA A 1 251 ? -32.781 18.764 -110.128 1.00 50.25 251 ALA A N 1
ATOM 1996 C CA . ALA A 1 251 ? -32.722 20.161 -110.543 1.00 50.25 251 ALA A CA 1
ATOM 1997 C C . ALA A 1 251 ? -31.904 20.244 -111.837 1.00 50.25 251 ALA A C 1
ATOM 1999 O O . ALA A 1 251 ? -30.680 20.314 -111.806 1.00 50.25 251 ALA A O 1
ATOM 2000 N N . TYR A 1 252 ? -32.600 20.169 -112.972 1.00 56.91 252 TYR A N 1
ATOM 2001 C CA . TYR A 1 252 ? -32.081 20.670 -114.241 1.00 56.91 252 TYR A CA 1
ATOM 2002 C C . TYR A 1 252 ? -32.183 22.193 -114.197 1.00 56.91 252 TYR A C 1
ATOM 2004 O O . TYR A 1 252 ? -33.263 22.718 -113.926 1.00 56.91 252 TYR A O 1
ATOM 2012 N N . ILE A 1 253 ? -31.086 22.891 -114.472 1.00 52.03 253 ILE A N 1
ATOM 2013 C CA . ILE A 1 253 ? -31.123 24.304 -114.843 1.00 52.03 253 ILE A CA 1
ATOM 2014 C C . ILE A 1 253 ? -30.300 24.424 -116.128 1.00 52.03 253 ILE A C 1
ATOM 2016 O O . ILE A 1 253 ? -29.213 23.851 -116.210 1.00 52.03 253 ILE A O 1
ATOM 2020 N N . PHE A 1 254 ? -30.940 25.050 -117.115 1.00 46.06 254 PHE A N 1
ATOM 2021 C CA . PHE A 1 254 ? -30.551 25.228 -118.514 1.00 46.06 254 PHE A CA 1
ATOM 2022 C C . PHE A 1 254 ? -29.205 25.928 -118.707 1.00 46.06 254 PHE A C 1
ATOM 2024 O O . PHE A 1 254 ? -28.879 26.810 -117.881 1.00 46.06 254 PHE A O 1
#

Radius of gyration: 41.32 Å; chains: 1; bounding box: 64×88×146 Å

InterPro domains:
  IPR002048 EF-hand domain [PF13499] (107-171)
  IPR002048 EF-hand domain [PS50222] (102-137)
  IPR002048 EF-hand domain [PS50222] (142-177)
  IPR002048 EF-hand domain [SM00054] (106-134)
  IPR002048 EF-hand domain [SM00054] (146-174)
  IPR011992 EF-hand domain pair [SSF47473] (105-174)
  IPR018247 EF-Hand 1, calcium-binding site [PS00018] (115-127)
  IPR018247 EF-Hand 1, calcium-binding site [PS00018] (155-167)

Organism: Polarella glacialis (NCBI:txid89957)

pLDDT: mean 74.63, std 16.62, range [36.47, 92.56]

Secondary structure (DSSP, 8-state):
----PPPPPPPP----------SSSHHHHHHHT--HHHHHHHHHHHHHHHHHHHHHHHHHHHHHHHHHS-GGGPPPPPPPHHHHHHHHHHHHHHHHHH---TTT--HHHHHHHH-TT-SSEE-HHHHHHIIIIIS---TTTS-HHHHHHHHHHH-TT--SSEEHHHHHHHHHHHHHHHHTT-HHHHHHHHHHHHHHHHHHHHHHHHHHHHHHHHHHHHHHHHHHHHHHHHHHHHHHHHHHTT-PPP--S-----